Protein AF-A0A8B6H7I6-F1 (afdb_monomer_lite)

pLDDT: mean 74.15, std 18.57, range [27.02, 97.88]

Structure (mmCIF, N/CA/C/O backbone):
data_AF-A0A8B6H7I6-F1
#
_entry.id   AF-A0A8B6H7I6-F1
#
loop_
_atom_site.group_PDB
_atom_site.id
_atom_site.type_symbol
_atom_site.label_atom_id
_atom_site.label_alt_id
_atom_site.label_comp_id
_atom_site.label_asym_id
_atom_site.label_entity_id
_atom_site.label_seq_id
_atom_site.pdbx_PDB_ins_code
_atom_site.Cartn_x
_atom_site.Cartn_y
_atom_site.Cartn_z
_atom_site.occupancy
_atom_site.B_iso_or_equiv
_atom_site.auth_seq_id
_atom_site.auth_comp_id
_atom_site.auth_asym_id
_atom_site.auth_atom_id
_atom_site.pdbx_PDB_model_num
ATOM 1 N N . MET A 1 1 ? 22.154 27.166 -15.808 1.00 39.19 1 MET A N 1
ATOM 2 C CA . MET A 1 1 ? 22.508 25.930 -16.535 1.00 39.19 1 MET A CA 1
ATOM 3 C C . MET A 1 1 ? 21.854 24.772 -15.808 1.00 39.19 1 MET A C 1
ATOM 5 O O . MET A 1 1 ? 21.847 24.802 -14.585 1.00 39.19 1 MET A O 1
ATOM 9 N N . GLY A 1 2 ? 21.203 23.860 -16.531 1.00 46.28 2 GLY A N 1
ATOM 10 C CA . GLY A 1 2 ? 20.625 22.649 -15.943 1.00 46.28 2 GLY A CA 1
ATOM 11 C C . GLY A 1 2 ? 21.685 21.558 -15.855 1.00 46.28 2 GLY A C 1
ATOM 12 O O . GLY A 1 2 ? 22.552 21.491 -16.721 1.00 46.28 2 GLY A O 1
ATOM 13 N N . GLU A 1 3 ? 21.638 20.741 -14.810 1.00 43.91 3 GLU A N 1
ATOM 14 C CA . GLU A 1 3 ? 22.498 19.564 -14.699 1.00 43.91 3 GLU A CA 1
ATOM 15 C C . GLU A 1 3 ? 22.072 18.519 -15.740 1.00 43.91 3 GLU A C 1
ATOM 17 O O . GLU A 1 3 ? 20.888 18.199 -15.863 1.00 43.91 3 GLU A O 1
ATOM 22 N N . VAL A 1 4 ? 23.036 18.012 -16.513 1.00 54.50 4 VAL A N 1
ATOM 23 C CA . VAL A 1 4 ? 22.823 16.920 -17.470 1.00 54.50 4 VAL A CA 1
ATOM 24 C C . VAL A 1 4 ? 23.067 15.595 -16.740 1.00 54.50 4 VAL A C 1
ATOM 26 O O . VAL A 1 4 ? 24.100 15.460 -16.076 1.00 54.50 4 VAL A O 1
ATOM 29 N N . PRO A 1 5 ? 22.163 14.605 -16.842 1.00 55.78 5 PRO A N 1
ATOM 30 C CA . PRO A 1 5 ? 22.366 13.314 -16.201 1.00 55.78 5 PRO A CA 1
ATOM 31 C C . PRO A 1 5 ? 23.566 12.599 -16.810 1.00 55.78 5 PRO A C 1
ATOM 33 O O . PRO A 1 5 ? 23.686 12.471 -18.027 1.00 55.78 5 PRO A O 1
ATOM 36 N N . SER A 1 6 ? 24.430 12.072 -15.952 1.00 62.00 6 SER A N 1
ATOM 37 C CA . SER A 1 6 ? 25.576 11.250 -16.349 1.00 62.00 6 SER A CA 1
ATOM 38 C C . SER A 1 6 ? 25.221 9.768 -16.533 1.00 62.00 6 SER A C 1
ATOM 40 O O . SER A 1 6 ? 26.067 8.968 -16.935 1.00 62.00 6 SER A O 1
ATOM 42 N N . GLN A 1 7 ? 23.984 9.373 -16.210 1.00 63.03 7 GLN A N 1
ATOM 43 C CA . GLN A 1 7 ? 23.536 7.981 -16.212 1.00 63.03 7 GLN A CA 1
ATOM 44 C C . GLN A 1 7 ? 22.069 7.879 -16.625 1.00 63.03 7 GLN A C 1
ATOM 46 O O . GLN A 1 7 ? 21.237 8.653 -16.150 1.00 63.03 7 GLN A O 1
ATOM 51 N N . LEU A 1 8 ? 21.757 6.890 -17.468 1.00 63.75 8 LEU A N 1
ATOM 52 C CA . LEU A 1 8 ? 20.389 6.525 -17.816 1.00 63.75 8 LEU A CA 1
ATOM 53 C C . LEU A 1 8 ? 20.164 5.051 -17.477 1.00 63.75 8 LEU A C 1
ATOM 55 O O . LEU A 1 8 ? 20.884 4.168 -17.947 1.00 63.75 8 LEU A O 1
ATOM 59 N N . ILE A 1 9 ? 19.150 4.799 -16.654 1.00 68.12 9 ILE A N 1
ATOM 60 C CA . ILE A 1 9 ? 18.699 3.452 -16.317 1.00 68.12 9 ILE A CA 1
ATOM 61 C C . ILE A 1 9 ? 17.293 3.294 -16.876 1.00 68.12 9 ILE A C 1
ATOM 63 O O . ILE A 1 9 ? 16.413 4.100 -16.571 1.00 68.12 9 ILE A O 1
ATOM 67 N N . VAL A 1 10 ? 17.097 2.274 -17.707 1.00 69.19 10 VAL A N 1
ATOM 68 C CA . VAL A 1 10 ? 15.816 1.990 -18.351 1.00 69.19 10 VAL A CA 1
ATOM 69 C C . VAL A 1 10 ? 15.239 0.706 -17.779 1.00 69.19 10 VAL A C 1
ATOM 71 O O . VAL A 1 10 ? 15.895 -0.338 -17.738 1.00 69.19 10 VAL A O 1
ATOM 74 N N . PHE A 1 11 ? 13.980 0.810 -17.375 1.00 67.38 11 PHE A N 1
ATOM 75 C CA . PHE A 1 11 ? 13.165 -0.276 -16.866 1.00 67.38 11 PHE A CA 1
ATOM 76 C C . PHE A 1 11 ? 11.967 -0.446 -17.788 1.00 67.38 11 PHE A C 1
ATOM 78 O O . PHE A 1 11 ? 11.334 0.540 -18.168 1.00 67.38 11 PHE A O 1
ATOM 85 N N . LEU A 1 12 ? 11.650 -1.689 -18.141 1.00 66.06 12 LEU A N 1
ATOM 86 C CA . LEU A 1 12 ? 10.410 -1.992 -18.840 1.00 66.06 12 LEU A CA 1
ATOM 87 C C . LEU A 1 12 ? 9.399 -2.506 -17.828 1.00 66.06 12 LEU A C 1
ATOM 89 O O . LEU A 1 12 ? 9.685 -3.429 -17.074 1.00 66.06 12 LEU A O 1
ATOM 93 N N . VAL A 1 13 ? 8.214 -1.913 -17.830 1.00 62.38 13 VAL A N 1
ATOM 94 C CA . VAL A 1 13 ? 7.134 -2.245 -16.904 1.00 62.38 13 VAL A CA 1
ATOM 95 C C . VAL A 1 13 ? 5.856 -2.507 -17.691 1.00 62.38 13 VAL A C 1
ATOM 97 O O . VAL A 1 13 ? 5.615 -1.902 -18.735 1.00 62.38 13 VAL A O 1
ATOM 100 N N . SER A 1 14 ? 5.036 -3.442 -17.212 1.00 61.25 14 SER A N 1
ATOM 101 C CA . SER A 1 14 ? 3.708 -3.684 -17.788 1.00 61.25 14 SER A CA 1
ATOM 102 C C . SER A 1 14 ? 2.878 -2.414 -17.667 1.00 61.25 14 SER A C 1
ATOM 104 O O . SER A 1 14 ? 2.789 -1.881 -16.566 1.00 61.25 14 SER A O 1
ATOM 106 N N . SER A 1 15 ? 2.189 -1.994 -18.733 1.00 56.50 15 SER A N 1
ATOM 107 C CA . SER A 1 15 ? 1.270 -0.846 -18.667 1.00 56.50 15 SER A CA 1
ATOM 108 C C . SER A 1 15 ? 0.262 -1.009 -17.533 1.00 56.50 15 SER A C 1
ATOM 110 O O . SER A 1 15 ? 0.137 -0.116 -16.718 1.00 56.50 15 SER A O 1
ATOM 112 N N . ALA A 1 16 ? -0.319 -2.203 -17.376 1.00 51.72 16 ALA A N 1
ATOM 113 C CA . ALA A 1 16 ? -1.207 -2.508 -16.253 1.00 51.72 16 ALA A CA 1
ATOM 114 C C . ALA A 1 16 ? -0.553 -2.273 -14.874 1.00 51.72 16 ALA A C 1
ATOM 116 O O . ALA A 1 16 ? -1.177 -1.687 -14.005 1.00 51.72 16 ALA A O 1
ATOM 117 N N . ALA A 1 17 ? 0.712 -2.667 -14.679 1.00 55.78 17 ALA A N 1
ATOM 118 C CA . ALA A 1 17 ? 1.416 -2.463 -13.411 1.00 55.78 17 ALA A CA 1
ATOM 119 C C . ALA A 1 17 ? 1.786 -0.987 -13.177 1.00 55.78 17 ALA A C 1
ATOM 121 O O . ALA A 1 17 ? 1.729 -0.510 -12.050 1.00 55.78 17 ALA A O 1
ATOM 122 N N . TYR A 1 18 ? 2.139 -0.263 -14.246 1.00 54.19 18 TYR A N 1
ATOM 123 C CA . TYR A 1 18 ? 2.366 1.185 -14.222 1.00 54.19 18 TYR A CA 1
ATOM 124 C C . TYR A 1 18 ? 1.078 1.968 -13.930 1.00 54.19 18 TYR A C 1
ATOM 126 O O . TYR A 1 18 ? 1.099 2.954 -13.202 1.00 54.19 18 TYR A O 1
ATOM 134 N N . GLU A 1 19 ? -0.043 1.510 -14.482 1.00 51.97 19 GLU A N 1
ATOM 135 C CA . GLU A 1 19 ? -1.380 2.077 -14.297 1.00 51.97 19 GLU A CA 1
ATOM 136 C C . GLU A 1 19 ? -2.021 1.665 -12.964 1.00 51.97 19 GLU A C 1
ATOM 138 O O . GLU A 1 19 ? -3.108 2.142 -12.652 1.00 51.97 19 GLU A O 1
ATOM 143 N N . GLY A 1 20 ? -1.343 0.828 -12.169 1.00 47.72 20 GLY A N 1
ATOM 144 C CA . GLY A 1 20 ? -1.709 0.525 -10.787 1.00 47.72 20 GLY A CA 1
ATOM 145 C C . GLY A 1 20 ? -2.341 -0.842 -10.536 1.00 47.72 20 GLY A C 1
ATOM 146 O O . GLY A 1 20 ? -2.578 -1.136 -9.372 1.00 47.72 20 GLY A O 1
ATOM 147 N N . ASP A 1 21 ? -2.556 -1.689 -11.559 1.00 55.75 21 ASP A N 1
ATOM 148 C CA . ASP A 1 21 ? -3.202 -3.014 -11.442 1.00 55.75 21 ASP A CA 1
ATOM 149 C C . ASP A 1 21 ? -2.764 -3.741 -10.169 1.00 55.75 21 ASP A C 1
ATOM 151 O O . ASP A 1 21 ? -1.623 -4.187 -10.035 1.00 55.75 21 ASP A O 1
ATOM 155 N N . TYR A 1 22 ? -3.718 -3.886 -9.252 1.00 51.12 22 TYR A N 1
ATOM 156 C CA . TYR A 1 22 ? -3.508 -4.444 -7.925 1.00 51.12 22 TYR A CA 1
ATOM 157 C C . TYR A 1 22 ? -2.905 -5.859 -7.936 1.00 51.12 22 TYR A C 1
ATOM 159 O O . TYR A 1 22 ? -2.311 -6.279 -6.948 1.00 51.12 22 TYR A O 1
ATOM 167 N N . LYS A 1 23 ? -3.004 -6.614 -9.037 1.00 57.06 23 LYS A N 1
ATOM 168 C CA . LYS A 1 23 ? -2.396 -7.950 -9.164 1.00 57.06 23 LYS A CA 1
ATOM 169 C C . LYS A 1 23 ? -0.965 -7.930 -9.693 1.00 57.06 23 LYS A C 1
ATOM 171 O O . LYS A 1 23 ? -0.368 -9.000 -9.833 1.00 57.06 23 LYS A O 1
ATOM 176 N N . ARG A 1 24 ? -0.421 -6.771 -10.073 1.00 50.47 24 ARG A N 1
ATOM 177 C CA . ARG A 1 24 ? 0.852 -6.675 -10.797 1.00 50.47 24 ARG A CA 1
ATOM 178 C C . ARG A 1 24 ? 1.803 -5.674 -10.162 1.00 50.47 24 ARG A C 1
ATOM 180 O O . ARG A 1 24 ? 1.414 -4.602 -9.723 1.00 50.47 24 ARG A O 1
ATOM 187 N N . SER A 1 25 ? 3.089 -6.018 -10.192 1.00 55.94 25 SER A N 1
ATOM 188 C CA . SER A 1 25 ? 4.149 -5.176 -9.645 1.00 55.94 25 SER A CA 1
ATOM 189 C C . SER A 1 25 ? 4.778 -4.241 -10.667 1.00 55.94 25 SER A C 1
ATOM 191 O O . SER A 1 25 ? 5.266 -4.746 -11.680 1.00 55.94 25 SER A O 1
ATOM 193 N N . PRO A 1 26 ? 4.838 -2.908 -10.431 1.00 52.62 26 PRO A N 1
ATOM 194 C CA . PRO A 1 26 ? 5.604 -2.005 -11.281 1.00 52.62 26 PRO A CA 1
ATOM 195 C C . PRO A 1 26 ? 7.117 -2.139 -11.082 1.00 52.62 26 PRO A C 1
ATOM 197 O O . PRO A 1 26 ? 7.879 -1.568 -11.856 1.00 52.62 26 PRO A O 1
ATOM 200 N N . TYR A 1 27 ? 7.551 -2.924 -10.091 1.00 55.12 27 TYR A N 1
ATOM 201 C CA . TYR A 1 27 ? 8.948 -3.297 -9.859 1.00 55.12 27 TYR A CA 1
ATOM 202 C C . TYR A 1 27 ? 9.263 -4.719 -10.338 1.00 55.12 27 TYR A C 1
ATOM 204 O O . TYR A 1 27 ? 10.368 -5.231 -10.149 1.00 55.12 27 TYR A O 1
ATOM 212 N N . HIS A 1 28 ? 8.289 -5.372 -10.974 1.00 62.22 28 HIS A N 1
ATOM 213 C CA . HIS A 1 28 ? 8.553 -6.507 -11.833 1.00 62.22 28 HIS A CA 1
ATOM 214 C C . HIS A 1 28 ? 8.896 -5.964 -13.220 1.00 62.22 28 HIS A C 1
ATOM 216 O O . HIS A 1 28 ? 8.056 -5.337 -13.870 1.00 62.22 28 HIS A O 1
ATOM 222 N N . PHE A 1 29 ? 10.132 -6.203 -13.660 1.00 69.44 29 PHE A N 1
ATOM 223 C CA . PHE A 1 29 ? 10.683 -5.649 -14.896 1.00 69.44 29 PHE A CA 1
ATOM 224 C C . PHE A 1 29 ? 10.885 -6.750 -15.940 1.00 69.44 29 PHE A C 1
ATOM 226 O O . PHE A 1 29 ? 12.021 -7.173 -16.199 1.00 69.44 29 PHE A O 1
ATOM 233 N N . PRO A 1 30 ? 9.795 -7.286 -16.517 1.00 64.44 30 PRO A N 1
ATOM 234 C CA . PRO A 1 30 ? 9.913 -8.340 -17.501 1.00 64.44 30 PRO A CA 1
ATOM 235 C C . PRO A 1 30 ? 10.609 -7.798 -18.751 1.00 64.44 30 PRO A C 1
ATOM 237 O O . PRO A 1 30 ? 10.440 -6.649 -19.154 1.00 64.44 30 PRO A O 1
ATOM 240 N N . ALA A 1 31 ? 11.368 -8.667 -19.408 1.00 67.56 31 ALA A N 1
ATOM 241 C CA . ALA A 1 31 ? 12.113 -8.306 -20.606 1.00 67.56 31 ALA A CA 1
ATOM 242 C C . ALA A 1 31 ? 11.228 -7.878 -21.790 1.00 67.56 31 ALA A C 1
ATOM 244 O O . ALA A 1 31 ? 11.727 -7.229 -22.703 1.00 67.56 31 ALA A O 1
ATOM 245 N N . PHE A 1 32 ? 9.955 -8.301 -21.815 1.00 70.56 32 PHE A N 1
ATOM 246 C CA . PHE A 1 32 ? 9.025 -8.173 -22.951 1.00 70.56 32 PHE A CA 1
ATOM 247 C C . PHE A 1 32 ? 9.599 -8.632 -24.299 1.00 70.56 32 PHE A C 1
ATOM 249 O O . PHE A 1 32 ? 9.248 -8.086 -25.340 1.00 70.56 32 PHE A O 1
ATOM 256 N N . ASP A 1 33 ? 10.497 -9.621 -24.268 1.00 67.38 33 ASP A N 1
ATOM 257 C CA . ASP A 1 33 ? 11.256 -10.070 -25.442 1.00 67.38 33 ASP A CA 1
ATOM 258 C C . ASP A 1 33 ? 11.958 -8.913 -26.182 1.00 67.38 33 ASP A C 1
ATOM 260 O O . ASP A 1 33 ? 12.127 -8.917 -27.401 1.00 67.38 33 ASP A O 1
ATOM 264 N N . CYS A 1 34 ? 12.359 -7.882 -25.429 1.00 68.31 34 CYS A N 1
ATOM 265 C CA . CYS A 1 34 ? 13.176 -6.804 -25.949 1.00 68.31 34 CYS A CA 1
ATOM 266 C C . CYS A 1 34 ? 14.446 -7.413 -26.540 1.00 68.31 34 CYS A C 1
ATOM 268 O O . CYS A 1 34 ? 15.165 -8.143 -25.861 1.00 68.31 34 CYS A O 1
ATOM 270 N N . ASN A 1 35 ? 14.696 -7.118 -27.812 1.00 73.81 35 ASN A N 1
ATOM 271 C CA . ASN A 1 35 ? 15.802 -7.679 -28.582 1.00 73.81 35 ASN A CA 1
ATOM 272 C C . ASN A 1 35 ? 16.731 -6.608 -29.166 1.00 73.81 35 ASN A C 1
ATOM 274 O O . ASN A 1 35 ? 17.661 -6.920 -29.911 1.00 73.81 35 ASN A O 1
ATOM 278 N N . PHE A 1 36 ? 16.480 -5.343 -28.823 1.00 74.31 36 PHE A N 1
ATOM 279 C CA . PHE A 1 36 ? 17.225 -4.196 -29.310 1.00 74.31 36 PHE A CA 1
ATOM 280 C C . PHE A 1 36 ? 17.101 -3.014 -28.348 1.00 74.31 36 PHE A C 1
ATOM 282 O O . PHE A 1 36 ? 15.989 -2.578 -28.045 1.00 74.31 36 PHE A O 1
ATOM 289 N N . ILE A 1 37 ? 18.237 -2.464 -27.916 1.00 74.19 37 ILE A N 1
ATOM 290 C CA . ILE A 1 37 ? 18.315 -1.250 -27.100 1.00 74.19 37 ILE A CA 1
ATOM 291 C C . ILE A 1 37 ? 19.468 -0.383 -27.578 1.00 74.19 37 ILE A C 1
ATOM 293 O O . ILE A 1 37 ? 20.619 -0.818 -27.640 1.00 74.19 37 ILE A O 1
ATOM 297 N N . ALA A 1 38 ? 19.134 0.864 -27.883 1.00 71.75 38 ALA A N 1
ATOM 298 C CA . ALA A 1 38 ? 20.075 1.930 -28.155 1.00 71.75 38 ALA A CA 1
ATOM 299 C C . ALA A 1 38 ? 19.468 3.256 -27.704 1.00 71.75 38 ALA A C 1
ATOM 301 O O . ALA A 1 38 ? 18.307 3.549 -28.000 1.00 71.75 38 ALA A O 1
ATOM 302 N N . LEU A 1 39 ? 20.268 4.069 -27.029 1.00 71.31 39 LEU A N 1
ATOM 303 C CA . LEU A 1 39 ? 20.024 5.495 -26.920 1.00 71.31 39 LEU A CA 1
ATOM 304 C C . LEU A 1 39 ? 20.496 6.158 -28.217 1.00 71.31 39 LEU A C 1
ATOM 306 O O . LEU A 1 39 ? 21.508 5.762 -28.790 1.00 71.31 39 LEU A O 1
ATOM 310 N N . TYR A 1 40 ? 19.775 7.171 -28.681 1.00 65.62 40 TYR A N 1
ATOM 311 C CA . TYR A 1 40 ? 20.227 8.015 -29.781 1.00 65.62 40 TYR A CA 1
ATOM 312 C C . TYR A 1 40 ? 20.351 9.446 -29.284 1.00 65.62 40 TYR A C 1
ATOM 314 O O . TYR A 1 40 ? 19.387 10.007 -28.768 1.00 65.62 40 TYR A O 1
ATOM 322 N N . VAL A 1 41 ? 21.532 10.032 -29.452 1.00 64.00 41 VAL A N 1
ATOM 323 C CA . VAL A 1 41 ? 21.816 11.431 -29.112 1.00 64.00 41 VAL A CA 1
ATOM 324 C C . VAL A 1 41 ? 22.369 12.070 -30.382 1.00 64.00 41 VAL A C 1
ATOM 326 O O . VAL A 1 41 ? 23.324 11.559 -30.965 1.00 64.00 41 VAL A O 1
ATOM 329 N N . ASP A 1 42 ? 21.688 13.100 -30.885 1.00 74.12 42 ASP A N 1
ATOM 330 C CA . ASP A 1 42 ? 22.004 13.776 -32.155 1.00 74.12 42 ASP A CA 1
ATOM 331 C C . ASP A 1 42 ? 22.196 12.822 -33.351 1.00 74.12 42 ASP A C 1
ATOM 333 O O . ASP A 1 42 ? 23.043 13.011 -34.224 1.00 74.12 42 ASP A O 1
ATOM 337 N N . GLY A 1 43 ? 21.394 11.751 -33.387 1.00 64.75 43 GLY A N 1
ATOM 338 C CA . GLY A 1 43 ? 21.424 10.737 -34.444 1.00 64.75 43 GLY A CA 1
ATOM 339 C C . GLY A 1 43 ? 22.543 9.696 -34.315 1.00 64.75 43 GLY A C 1
ATOM 340 O O . GLY A 1 43 ? 22.614 8.790 -35.145 1.00 64.75 43 GLY A O 1
ATOM 341 N N . GLN A 1 44 ? 23.385 9.769 -33.282 1.00 65.00 44 GLN A N 1
ATOM 342 C CA . GLN A 1 44 ? 24.393 8.750 -32.985 1.00 65.00 44 GLN A CA 1
ATOM 343 C C . GLN A 1 44 ? 23.864 7.733 -31.973 1.00 65.00 44 GLN A C 1
ATOM 345 O O . GLN A 1 44 ? 23.288 8.108 -30.956 1.00 65.00 44 GLN A O 1
ATOM 350 N N . SER A 1 45 ? 24.053 6.443 -32.277 1.00 60.41 45 SER A N 1
ATOM 351 C CA . SER A 1 45 ? 23.669 5.334 -31.397 1.00 60.41 45 SER A CA 1
ATOM 352 C C . SER A 1 45 ? 24.662 5.161 -30.265 1.00 60.41 45 SER A C 1
ATOM 354 O O . SER A 1 45 ? 25.880 5.229 -30.447 1.00 60.41 45 SER A O 1
ATOM 356 N N . TYR A 1 46 ? 24.105 4.828 -29.118 1.00 63.28 46 TYR A N 1
ATOM 357 C CA . TYR A 1 46 ? 24.750 4.903 -27.838 1.00 63.28 46 TYR A CA 1
ATOM 358 C C . TYR A 1 46 ? 24.164 3.792 -26.952 1.00 63.28 46 TYR A C 1
ATOM 360 O O . TYR A 1 46 ? 23.017 3.899 -26.533 1.00 63.28 46 TYR A O 1
ATOM 368 N N . PRO A 1 47 ? 24.893 2.683 -26.719 1.00 58.72 47 PRO A N 1
ATOM 369 C CA . PRO A 1 47 ? 26.269 2.390 -27.130 1.00 58.72 47 PRO A CA 1
ATOM 370 C C . PRO A 1 47 ? 26.449 2.346 -28.656 1.00 58.72 47 PRO A C 1
ATOM 372 O O . PRO A 1 47 ? 25.498 2.133 -29.411 1.00 58.72 47 PRO A O 1
ATOM 375 N N . ALA A 1 48 ? 27.696 2.533 -29.115 1.00 66.38 48 ALA A N 1
ATOM 376 C CA . ALA A 1 48 ? 28.038 2.572 -30.546 1.00 66.38 48 ALA A CA 1
ATOM 377 C C . ALA A 1 48 ? 27.536 1.335 -31.310 1.00 66.38 48 ALA A C 1
ATOM 379 O O . ALA A 1 48 ? 27.161 1.420 -32.479 1.00 66.38 48 ALA A O 1
ATOM 380 N N . LYS A 1 49 ? 27.502 0.190 -30.624 1.00 72.62 49 LYS A N 1
ATOM 381 C CA . LYS A 1 49 ? 26.766 -0.994 -31.046 1.00 72.62 49 LYS A CA 1
ATOM 382 C C . LYS A 1 49 ? 25.581 -1.182 -30.091 1.00 72.62 49 LYS A C 1
ATOM 384 O O . LYS A 1 49 ? 25.845 -1.415 -28.914 1.00 72.62 49 LYS A O 1
ATOM 389 N N . PRO A 1 50 ? 24.330 -1.128 -30.576 1.00 73.00 50 PRO A N 1
ATOM 390 C CA . PRO A 1 50 ? 23.141 -1.411 -29.776 1.00 73.00 50 PRO A CA 1
ATOM 391 C C . PRO A 1 50 ? 23.235 -2.744 -29.031 1.00 73.00 50 PRO A C 1
ATOM 393 O O . PRO A 1 50 ? 23.745 -3.729 -29.577 1.00 73.00 50 PRO A O 1
ATOM 396 N N . LEU A 1 51 ? 22.686 -2.794 -27.819 1.00 76.81 51 LEU A N 1
ATOM 397 C CA . LEU A 1 51 ? 22.505 -4.049 -27.097 1.00 76.81 51 LEU A CA 1
ATOM 398 C C . LEU A 1 51 ? 21.407 -4.862 -27.790 1.00 76.81 51 LEU A C 1
ATOM 400 O O . LEU A 1 51 ? 20.342 -4.336 -28.105 1.00 76.81 51 LEU A O 1
ATOM 404 N N . GLN A 1 52 ? 21.663 -6.148 -28.021 1.00 76.62 52 GLN A N 1
ATOM 405 C CA . GLN A 1 52 ? 20.707 -7.072 -28.641 1.00 76.62 52 GLN A CA 1
ATOM 406 C C . GLN A 1 52 ? 20.525 -8.315 -27.764 1.00 76.62 52 GLN A C 1
ATOM 408 O O . GLN A 1 52 ? 21.044 -9.386 -28.094 1.00 76.62 52 GLN A O 1
ATOM 413 N N . PRO A 1 53 ? 19.876 -8.181 -26.595 1.00 78.50 53 PRO A N 1
ATOM 414 C CA . PRO A 1 53 ? 19.621 -9.327 -25.736 1.00 78.50 53 PRO A CA 1
ATOM 415 C C . PRO A 1 53 ? 18.659 -10.307 -26.422 1.00 78.50 53 PRO A C 1
ATOM 417 O O . PRO A 1 53 ? 17.744 -9.914 -27.132 1.00 78.50 53 PRO A O 1
ATOM 420 N N . ASN A 1 54 ? 18.853 -11.603 -26.210 1.00 79.06 54 ASN A N 1
ATOM 421 C CA . ASN A 1 54 ? 17.914 -12.633 -26.642 1.00 79.06 54 ASN A CA 1
ATOM 422 C C . ASN A 1 54 ? 17.521 -13.469 -25.426 1.00 79.06 54 ASN A C 1
ATOM 424 O O . ASN A 1 54 ? 18.244 -14.385 -25.027 1.00 79.06 54 ASN A O 1
ATOM 428 N N . PHE A 1 55 ? 16.379 -13.128 -24.835 1.00 75.00 55 PHE A N 1
ATOM 429 C CA . PHE A 1 55 ? 15.879 -13.765 -23.619 1.00 75.00 55 PHE A CA 1
ATOM 430 C C . PHE A 1 55 ? 15.385 -15.190 -23.876 1.00 75.00 55 PHE A C 1
ATOM 432 O O . PHE A 1 55 ? 15.684 -16.079 -23.082 1.00 75.00 55 PHE A O 1
ATOM 439 N N . LEU A 1 56 ? 14.726 -15.435 -25.015 1.00 74.38 56 LEU A N 1
ATOM 440 C CA . LEU A 1 56 ? 14.263 -16.769 -25.418 1.00 74.38 56 LEU A CA 1
ATOM 441 C C . LEU A 1 56 ? 15.423 -17.738 -25.691 1.00 74.38 56 LEU A C 1
ATOM 443 O O . LEU A 1 56 ? 15.346 -18.920 -25.375 1.00 74.38 56 LEU A O 1
ATOM 447 N N . GLY A 1 57 ? 16.509 -17.234 -26.276 1.00 78.06 57 GLY A N 1
ATOM 448 C CA . GLY A 1 57 ? 17.729 -17.987 -26.566 1.00 78.06 57 GLY A CA 1
ATOM 449 C C . GLY A 1 57 ? 18.781 -17.935 -25.457 1.00 78.06 57 GLY A C 1
ATOM 450 O O . GLY A 1 57 ? 19.899 -18.394 -25.682 1.00 78.06 57 GLY A O 1
ATOM 451 N N . HIS A 1 58 ? 18.461 -17.349 -24.297 1.00 75.19 58 HIS A N 1
ATOM 452 C CA . HIS A 1 58 ? 19.364 -17.157 -23.153 1.00 75.19 58 HIS A CA 1
ATOM 453 C C . HIS A 1 58 ? 20.687 -16.420 -23.462 1.00 75.19 58 HIS A C 1
ATOM 455 O O . HIS A 1 58 ? 21.656 -16.516 -22.707 1.00 75.19 58 HIS A O 1
ATOM 461 N N . ASN A 1 59 ? 20.743 -15.638 -24.542 1.00 81.81 59 ASN A N 1
ATOM 462 C CA . ASN A 1 59 ? 21.906 -14.829 -24.898 1.00 81.81 59 ASN A CA 1
ATOM 463 C C . ASN A 1 59 ? 21.722 -13.387 -24.402 1.00 81.81 59 ASN A C 1
ATOM 465 O O . ASN A 1 59 ? 21.349 -12.492 -25.155 1.00 81.81 59 ASN A O 1
ATOM 469 N N . VAL A 1 60 ? 21.952 -13.180 -23.103 1.00 82.25 60 VAL A N 1
ATOM 470 C CA . VAL A 1 60 ? 21.730 -11.890 -22.414 1.00 82.25 60 VAL A CA 1
ATOM 471 C C . VAL A 1 60 ? 22.975 -11.361 -21.691 1.00 82.25 60 VAL A C 1
ATOM 473 O O . VAL A 1 60 ? 22.923 -10.349 -21.000 1.00 82.25 60 VAL A O 1
ATOM 476 N N . VAL A 1 61 ? 24.114 -12.044 -21.841 1.00 83.62 61 VAL A N 1
ATOM 477 C CA . VAL A 1 61 ? 25.345 -11.778 -21.076 1.00 83.62 61 VAL A CA 1
ATOM 478 C C . VAL A 1 61 ? 25.897 -10.376 -21.338 1.00 83.62 61 VAL A C 1
ATOM 480 O O . VAL A 1 61 ? 26.368 -9.726 -20.410 1.00 83.62 61 VAL A O 1
ATOM 483 N N . GLU A 1 62 ? 25.850 -9.897 -22.583 1.00 81.69 62 GLU A N 1
ATOM 484 C CA . GLU A 1 62 ? 26.342 -8.558 -22.942 1.00 81.69 62 GLU A CA 1
ATOM 485 C C . GLU A 1 62 ? 25.506 -7.453 -22.271 1.00 81.69 62 GLU A C 1
ATOM 487 O O . GLU A 1 62 ? 26.073 -6.526 -21.696 1.00 81.69 62 GLU A O 1
ATOM 492 N N . ALA A 1 63 ? 24.178 -7.612 -22.241 1.00 77.00 63 ALA A N 1
ATOM 493 C CA . ALA A 1 63 ? 23.259 -6.685 -21.576 1.00 77.00 63 ALA A CA 1
ATOM 494 C C . ALA A 1 63 ? 23.334 -6.760 -20.035 1.00 77.00 63 ALA A C 1
ATOM 496 O O . ALA A 1 63 ? 23.240 -5.748 -19.349 1.00 77.00 63 ALA A O 1
ATOM 497 N N . HIS A 1 64 ? 23.576 -7.944 -19.462 1.00 80.25 64 HIS A N 1
ATOM 498 C CA . HIS A 1 64 ? 23.814 -8.093 -18.018 1.00 80.25 64 HIS A CA 1
ATOM 499 C C . HIS A 1 64 ? 25.162 -7.494 -17.577 1.00 80.25 64 HIS A C 1
ATOM 501 O O . HIS A 1 64 ? 25.285 -6.911 -16.497 1.00 80.25 64 HIS A O 1
ATOM 507 N N . ARG A 1 65 ? 26.194 -7.595 -18.422 1.00 79.38 65 ARG A N 1
ATOM 508 C CA . ARG A 1 65 ? 27.499 -6.974 -18.157 1.00 79.38 65 ARG A CA 1
ATOM 509 C C . ARG A 1 65 ? 27.443 -5.455 -18.203 1.00 79.38 65 ARG A C 1
ATOM 511 O O . ARG A 1 65 ? 28.123 -4.836 -17.388 1.00 79.38 65 ARG A O 1
ATOM 518 N N . SER A 1 66 ? 26.665 -4.854 -19.108 1.00 74.12 66 SER A N 1
ATOM 519 C CA . SER A 1 66 ? 26.507 -3.394 -19.108 1.00 74.12 66 SER A CA 1
ATOM 520 C C . SER A 1 66 ? 25.900 -2.913 -17.785 1.00 74.12 66 SER A C 1
ATOM 522 O O . SER A 1 66 ? 26.447 -1.990 -17.193 1.00 74.12 66 SER A O 1
ATOM 524 N N . LEU A 1 67 ? 24.896 -3.625 -17.250 1.00 69.69 67 LEU A N 1
ATOM 525 C CA . LEU A 1 67 ? 24.309 -3.395 -15.918 1.00 69.69 67 LEU A CA 1
ATOM 526 C C . LEU A 1 67 ? 25.339 -3.414 -14.776 1.00 69.69 67 LEU A C 1
ATOM 528 O O . LEU A 1 67 ? 25.484 -2.459 -14.010 1.00 69.69 67 LEU A O 1
ATOM 532 N N . THR A 1 68 ? 26.057 -4.526 -14.652 1.00 67.06 68 THR A N 1
ATOM 533 C CA . THR A 1 68 ? 26.931 -4.799 -13.497 1.00 67.06 68 THR A CA 1
ATOM 534 C C . THR A 1 68 ? 28.265 -4.051 -13.544 1.00 67.06 68 THR A C 1
ATOM 536 O O . THR A 1 68 ? 28.875 -3.806 -12.504 1.00 67.06 68 THR A O 1
ATOM 539 N N . ALA A 1 69 ? 28.723 -3.632 -14.728 1.00 66.88 69 ALA A N 1
ATOM 540 C CA . ALA A 1 69 ? 29.949 -2.846 -14.873 1.00 66.88 69 ALA A CA 1
ATOM 541 C C . ALA A 1 69 ? 29.840 -1.440 -14.252 1.00 66.88 69 ALA A C 1
ATOM 543 O O . ALA A 1 69 ? 30.858 -0.846 -13.894 1.00 66.88 69 ALA A O 1
ATOM 544 N N . ILE A 1 70 ? 28.619 -0.913 -14.127 1.00 59.12 70 ILE A N 1
ATOM 545 C CA . ILE A 1 70 ? 28.352 0.476 -13.736 1.00 59.12 70 ILE A CA 1
ATOM 546 C C . ILE A 1 70 ? 28.045 0.598 -12.237 1.00 59.12 70 ILE A C 1
ATOM 548 O O . ILE A 1 70 ? 28.451 1.569 -11.596 1.00 59.12 70 ILE A O 1
ATOM 552 N N . ARG A 1 71 ? 27.363 -0.395 -11.660 1.00 58.34 71 ARG A N 1
ATOM 553 C CA . ARG A 1 71 ? 26.951 -0.414 -10.253 1.00 58.34 71 ARG A CA 1
ATOM 554 C C . ARG A 1 71 ? 27.479 -1.673 -9.574 1.00 58.34 71 ARG A C 1
ATOM 556 O O . ARG A 1 71 ? 26.867 -2.731 -9.647 1.00 58.34 71 ARG A O 1
ATOM 563 N N . LYS A 1 72 ? 28.613 -1.557 -8.874 1.00 56.91 72 LYS A N 1
ATOM 564 C CA . LYS A 1 72 ? 29.158 -2.660 -8.051 1.00 56.91 72 LYS A CA 1
ATOM 565 C C . LYS A 1 72 ? 28.253 -3.035 -6.871 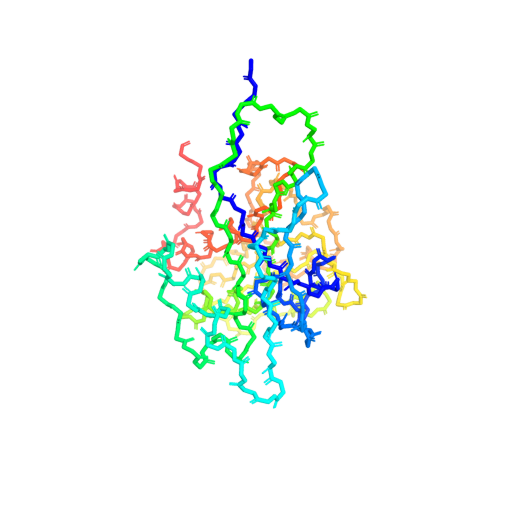1.00 56.91 72 LYS A C 1
ATOM 567 O O . LYS A 1 72 ? 28.464 -4.065 -6.248 1.00 56.91 72 LYS A O 1
ATOM 572 N N . ASP A 1 73 ? 27.302 -2.167 -6.552 1.00 54.19 73 ASP A N 1
ATOM 573 C CA . ASP A 1 73 ? 26.278 -2.309 -5.523 1.00 54.19 73 ASP A CA 1
ATOM 574 C C . ASP A 1 73 ? 24.959 -2.900 -6.056 1.00 54.19 73 ASP A C 1
ATOM 576 O O . ASP A 1 73 ? 24.063 -3.187 -5.269 1.00 54.19 73 ASP A O 1
ATOM 580 N N . VAL A 1 74 ? 24.831 -3.104 -7.373 1.00 58.44 74 VAL A N 1
ATOM 581 C CA . VAL A 1 74 ? 23.713 -3.849 -7.966 1.00 58.44 74 VAL A CA 1
ATOM 582 C C . VAL A 1 74 ? 24.091 -5.332 -8.010 1.00 58.44 74 VAL A C 1
ATOM 584 O O . VAL A 1 74 ? 24.785 -5.790 -8.917 1.00 58.44 74 VAL A O 1
ATOM 587 N N . ASP A 1 75 ? 23.637 -6.079 -7.003 1.00 62.75 75 ASP A N 1
ATOM 588 C CA . ASP A 1 75 ? 23.829 -7.530 -6.886 1.00 62.75 75 ASP A CA 1
ATOM 589 C C . ASP A 1 75 ? 22.684 -8.283 -7.579 1.00 62.75 75 ASP A C 1
ATOM 591 O O . ASP A 1 75 ? 21.712 -8.712 -6.959 1.00 62.75 75 ASP A O 1
ATOM 595 N N . ILE A 1 76 ? 22.753 -8.367 -8.910 1.00 67.12 76 ILE A N 1
ATOM 596 C CA . ILE A 1 76 ? 21.781 -9.109 -9.721 1.00 67.12 76 ILE A CA 1
ATOM 597 C C . ILE A 1 76 ? 22.513 -10.221 -10.453 1.00 67.12 76 ILE A C 1
ATOM 599 O O . ILE A 1 76 ? 23.365 -9.968 -11.310 1.00 67.12 76 ILE A O 1
ATOM 603 N N . SER A 1 77 ? 22.150 -11.465 -10.150 1.00 76.81 77 SER A N 1
ATOM 604 C CA . SER A 1 77 ? 22.697 -12.631 -10.836 1.00 76.81 77 SER A CA 1
ATOM 605 C C . SER A 1 77 ? 22.217 -12.709 -12.293 1.00 76.81 77 SER A C 1
ATOM 607 O O . SER A 1 77 ? 21.164 -12.189 -12.660 1.00 76.81 77 SER A O 1
ATOM 609 N N . LEU A 1 78 ? 22.956 -13.413 -13.153 1.00 76.44 78 LEU A N 1
ATOM 610 C CA . LEU A 1 78 ? 22.517 -13.674 -14.532 1.00 76.44 78 LEU A CA 1
ATOM 611 C C . LEU A 1 78 ? 21.177 -14.445 -14.577 1.00 76.44 78 LEU A C 1
ATOM 613 O O . LEU A 1 78 ? 20.362 -14.240 -15.479 1.00 76.44 78 LEU A O 1
ATOM 617 N N . SER A 1 79 ? 20.925 -15.310 -13.589 1.00 76.00 79 SER A N 1
ATOM 618 C CA . SER A 1 79 ? 19.646 -16.012 -13.411 1.00 76.00 79 SER A CA 1
ATOM 619 C C . SER A 1 79 ? 18.502 -15.067 -13.041 1.00 76.00 79 SER A C 1
ATOM 621 O O . SER A 1 79 ? 17.416 -15.169 -13.599 1.00 76.00 79 SER A O 1
ATOM 623 N N . ASP A 1 80 ? 18.746 -14.105 -12.155 1.00 71.00 80 ASP A N 1
ATOM 624 C CA . ASP A 1 80 ? 17.761 -13.077 -11.809 1.00 71.00 80 ASP A CA 1
ATOM 625 C C . ASP A 1 80 ? 17.444 -12.179 -13.008 1.00 71.00 80 ASP A C 1
ATOM 627 O O . ASP A 1 80 ? 16.282 -11.886 -13.293 1.00 71.00 80 ASP A O 1
ATOM 631 N N . TYR A 1 81 ? 18.483 -11.804 -13.755 1.00 73.12 81 TYR A N 1
ATOM 632 C CA . TYR A 1 81 ? 18.363 -11.001 -14.965 1.00 73.12 81 TYR A CA 1
ATOM 633 C C . TYR A 1 81 ? 17.515 -11.693 -16.037 1.00 73.12 81 TYR A C 1
ATOM 635 O O . TYR A 1 81 ? 16.715 -11.048 -16.702 1.00 73.12 81 TYR A O 1
ATOM 643 N N . THR A 1 82 ? 17.653 -13.011 -16.199 1.00 70.56 82 THR A N 1
ATOM 644 C CA . THR A 1 82 ? 16.838 -13.797 -17.144 1.00 70.56 82 THR A CA 1
ATOM 645 C C . THR A 1 82 ? 15.413 -14.053 -16.647 1.00 70.56 82 THR A C 1
ATOM 647 O O . THR A 1 82 ? 14.513 -14.222 -17.466 1.00 70.56 82 THR A O 1
ATOM 650 N N . GLY A 1 83 ? 15.184 -14.038 -15.332 1.00 64.25 83 GLY A N 1
ATOM 651 C CA . GLY A 1 83 ? 13.889 -14.293 -14.692 1.00 64.25 83 GLY A CA 1
ATOM 652 C C . GLY A 1 83 ? 12.922 -13.103 -14.622 1.00 64.25 83 GLY A C 1
ATOM 653 O O . GLY A 1 83 ? 11.940 -13.178 -13.887 1.00 64.25 83 GLY A O 1
ATOM 654 N N . GLY A 1 84 ? 13.175 -12.004 -15.343 1.00 54.72 84 GLY A N 1
ATOM 655 C CA . GLY A 1 84 ? 12.305 -10.816 -15.326 1.00 54.72 84 GLY A CA 1
ATOM 656 C C . GLY A 1 84 ? 12.676 -9.766 -14.275 1.00 54.72 84 GLY A C 1
ATOM 657 O O . GLY A 1 84 ? 11.845 -8.939 -13.905 1.00 54.72 84 GLY A O 1
ATOM 658 N N . LYS A 1 85 ? 13.927 -9.782 -13.802 1.00 55.66 85 LYS A N 1
ATOM 659 C CA . LYS A 1 85 ? 14.569 -8.635 -13.151 1.00 55.66 85 LYS A CA 1
ATOM 660 C C . LYS A 1 85 ? 15.510 -7.968 -14.166 1.00 55.66 85 LYS A C 1
ATOM 662 O O . LYS A 1 85 ? 16.724 -7.936 -13.973 1.00 55.66 85 LYS A O 1
ATOM 667 N N . CYS A 1 86 ? 14.981 -7.554 -15.322 1.00 53.25 86 CYS A N 1
ATOM 668 C CA . CYS A 1 86 ? 15.788 -6.953 -16.384 1.00 53.25 86 CYS A CA 1
ATOM 669 C C . CYS A 1 86 ? 15.963 -5.456 -16.143 1.00 53.25 86 CYS A C 1
ATOM 671 O O . CYS A 1 86 ? 14.992 -4.706 -16.095 1.00 53.25 86 CYS A O 1
ATOM 673 N N . TYR A 1 87 ? 17.217 -5.027 -16.061 1.00 55.56 87 TYR A N 1
ATOM 674 C CA . TYR A 1 87 ? 17.598 -3.623 -15.951 1.00 55.56 87 TYR A CA 1
ATOM 675 C C . TYR A 1 87 ? 18.553 -3.319 -17.097 1.00 55.56 87 TYR A C 1
ATOM 677 O O . TYR A 1 87 ? 19.463 -4.103 -17.376 1.00 55.56 87 TYR A O 1
ATOM 685 N N . TYR A 1 88 ? 18.386 -2.180 -17.748 1.00 47.97 88 TYR A N 1
ATOM 686 C CA . TYR A 1 88 ? 19.362 -1.704 -18.718 1.00 47.97 88 TYR A CA 1
ATOM 687 C C . TYR A 1 88 ? 20.033 -0.470 -18.137 1.00 47.97 88 TYR A C 1
ATOM 689 O O . TYR A 1 88 ? 19.351 0.489 -17.784 1.00 47.97 88 TYR A O 1
ATOM 697 N N . THR A 1 89 ? 21.359 -0.487 -18.010 1.00 35.75 89 THR A N 1
ATOM 698 C CA . THR A 1 89 ? 22.123 0.727 -17.701 1.00 35.75 89 THR A CA 1
ATOM 699 C C . THR A 1 89 ? 22.998 1.079 -18.884 1.00 35.75 89 THR A C 1
ATOM 701 O O . THR A 1 89 ? 23.784 0.243 -19.333 1.00 35.75 89 THR A O 1
ATOM 704 N N . ASP A 1 90 ? 22.922 2.335 -19.307 1.00 35.62 90 ASP A N 1
ATOM 705 C CA . ASP A 1 90 ? 23.937 2.963 -20.141 1.00 35.62 90 ASP A CA 1
ATOM 706 C C . ASP A 1 90 ? 24.536 4.155 -19.385 1.00 35.62 90 ASP A C 1
ATOM 708 O O . ASP A 1 90 ? 23.821 5.010 -18.852 1.00 35.62 90 ASP A O 1
ATOM 712 N N . VAL A 1 91 ? 25.868 4.217 -19.323 1.00 31.86 91 VAL A N 1
ATOM 713 C CA . VAL A 1 91 ? 26.593 5.398 -18.830 1.00 31.86 91 VAL A CA 1
ATOM 714 C C . VAL A 1 91 ? 27.037 6.236 -20.016 1.00 31.86 91 VAL A C 1
ATOM 716 O O . VAL A 1 91 ? 27.740 5.740 -20.897 1.00 31.86 91 VAL A O 1
ATOM 719 N N . TRP A 1 92 ? 26.705 7.529 -19.967 1.00 41.50 92 TRP A N 1
ATOM 720 C CA . TRP A 1 92 ? 27.224 8.548 -20.874 1.00 41.50 92 TRP A CA 1
ATOM 721 C C . TRP A 1 92 ? 28.074 9.582 -20.140 1.00 41.50 92 TRP A C 1
ATOM 723 O O . TRP A 1 92 ? 27.698 10.110 -19.097 1.00 41.50 92 TRP A O 1
ATOM 733 N N . LYS A 1 93 ? 29.191 9.959 -20.771 1.00 27.02 93 LYS A N 1
ATOM 734 C CA . LYS A 1 93 ? 29.739 11.318 -20.694 1.00 27.02 93 LYS A CA 1
ATOM 735 C C . LYS A 1 93 ? 29.156 12.089 -21.883 1.00 27.02 93 LYS A C 1
ATOM 737 O O . LYS A 1 93 ? 29.690 11.978 -22.981 1.00 27.02 93 LYS A O 1
ATOM 742 N N . VAL A 1 94 ? 28.064 12.827 -21.683 1.00 33.12 94 VAL A N 1
ATOM 743 C CA . VAL A 1 94 ? 27.577 13.804 -22.674 1.00 33.12 94 VAL A CA 1
ATOM 744 C C . VAL A 1 94 ? 28.176 15.163 -22.318 1.00 33.12 94 VAL A C 1
ATOM 746 O O . VAL A 1 94 ? 28.058 15.610 -21.178 1.00 33.12 94 VAL A O 1
ATOM 749 N N . SER A 1 95 ? 28.884 15.786 -23.259 1.00 32.69 95 SER A N 1
ATOM 750 C CA . SER A 1 95 ? 29.419 17.141 -23.108 1.00 32.69 95 SER A CA 1
ATOM 751 C C . SER A 1 95 ? 28.320 18.193 -23.275 1.00 32.69 95 SER A C 1
ATOM 753 O O . SER A 1 95 ? 27.569 18.131 -24.239 1.00 32.69 95 SER A O 1
ATOM 755 N N . GLU A 1 96 ? 28.295 19.123 -22.320 1.00 33.09 96 GLU A N 1
ATOM 756 C CA . GLU A 1 96 ? 27.706 20.475 -22.179 1.00 33.09 96 GLU A CA 1
ATOM 757 C C . GLU A 1 96 ? 26.460 20.975 -22.948 1.00 33.09 96 GLU A C 1
ATOM 759 O O . GLU A 1 96 ? 25.867 21.935 -22.464 1.00 33.09 96 GLU A O 1
ATOM 764 N N . ASP A 1 97 ? 25.941 20.342 -24.001 1.00 31.94 97 ASP A N 1
ATOM 765 C CA . ASP A 1 97 ? 24.896 20.960 -24.842 1.00 31.94 97 ASP A CA 1
ATOM 766 C C . ASP A 1 97 ? 23.577 20.167 -24.918 1.00 31.94 97 ASP A C 1
ATOM 768 O O . ASP A 1 97 ? 23.048 19.916 -25.997 1.00 31.94 97 ASP A O 1
ATOM 772 N N . PHE A 1 98 ? 22.985 19.804 -23.771 1.00 35.91 98 PHE A N 1
ATOM 773 C CA . PHE A 1 98 ? 21.620 19.250 -23.736 1.00 35.91 98 PHE A CA 1
ATOM 774 C C . PHE A 1 98 ? 20.614 20.184 -23.055 1.00 35.91 98 PHE A C 1
ATOM 776 O O . PHE A 1 98 ? 20.509 20.261 -21.831 1.00 35.91 98 PHE A O 1
ATOM 783 N N . THR A 1 99 ? 19.815 20.865 -23.878 1.00 35.09 99 THR A N 1
ATOM 784 C CA . THR A 1 99 ? 18.581 21.555 -23.484 1.00 35.09 99 THR A CA 1
ATOM 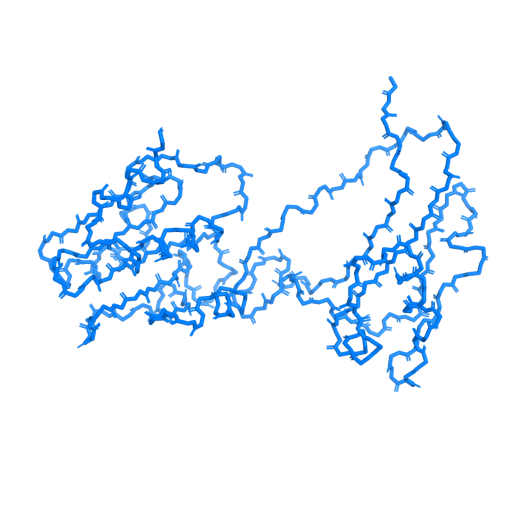785 C C . THR A 1 99 ? 17.383 20.882 -24.143 1.00 35.09 99 THR A C 1
ATOM 787 O O . THR A 1 99 ? 16.801 21.428 -25.073 1.00 35.09 99 THR A O 1
ATOM 790 N N . ASP A 1 100 ? 16.978 19.714 -23.654 1.00 33.81 100 ASP A N 1
ATOM 791 C CA . ASP A 1 100 ? 15.584 19.298 -23.804 1.00 33.81 100 ASP A CA 1
ATOM 792 C C . ASP A 1 100 ? 15.145 18.492 -22.580 1.00 33.81 100 ASP A C 1
ATOM 794 O O . ASP A 1 100 ? 15.754 17.498 -22.184 1.00 33.81 100 ASP A O 1
ATOM 798 N N . ARG A 1 101 ? 14.117 19.009 -21.910 1.00 42.09 101 ARG A N 1
ATOM 799 C CA . ARG A 1 101 ? 13.567 18.464 -20.673 1.00 42.09 101 ARG A CA 1
ATOM 800 C C . ARG A 1 101 ? 12.485 17.468 -21.045 1.00 42.09 101 ARG A C 1
ATOM 802 O O . ARG A 1 101 ? 11.429 17.875 -21.521 1.00 42.09 101 ARG A O 1
ATOM 809 N N . ARG A 1 102 ? 12.708 16.198 -20.712 1.00 32.00 102 ARG A N 1
ATOM 810 C CA . ARG A 1 102 ? 11.674 15.261 -20.242 1.00 32.00 102 ARG A CA 1
ATOM 811 C C . ARG A 1 102 ? 12.345 14.005 -19.682 1.00 32.00 102 ARG A C 1
ATOM 813 O O . ARG A 1 102 ? 12.306 12.934 -20.270 1.00 32.00 102 ARG A O 1
ATOM 820 N N . ILE A 1 103 ? 12.970 14.161 -18.519 1.00 34.09 103 ILE A N 1
ATOM 821 C CA . ILE A 1 103 ? 13.195 13.036 -17.611 1.00 34.09 103 ILE A CA 1
ATOM 822 C C . ILE A 1 103 ? 11.980 13.037 -16.705 1.00 34.09 103 ILE A C 1
ATOM 824 O O . ILE A 1 103 ? 11.798 13.947 -15.899 1.00 34.09 103 ILE A O 1
ATOM 828 N N . GLN A 1 104 ? 11.090 12.082 -16.929 1.00 32.25 104 GLN A N 1
ATOM 829 C CA . GLN A 1 104 ? 9.976 11.848 -16.032 1.00 32.25 104 GLN A CA 1
ATOM 830 C C . GLN A 1 104 ? 10.563 11.105 -14.829 1.00 32.25 104 GLN A C 1
ATOM 832 O O . GLN A 1 104 ? 11.008 9.966 -14.965 1.00 32.25 104 GLN A O 1
ATOM 837 N N . GLU A 1 105 ? 10.651 11.775 -13.679 1.00 33.28 105 GLU A N 1
ATOM 838 C CA . GLU A 1 105 ? 10.925 11.107 -12.408 1.00 33.28 105 GLU A CA 1
ATOM 839 C C . GLU A 1 105 ? 9.925 9.951 -12.271 1.00 33.28 105 GLU A C 1
ATOM 841 O O . GLU A 1 105 ? 8.713 10.167 -12.211 1.00 33.28 105 GLU A O 1
ATOM 846 N N . CYS A 1 106 ? 10.417 8.710 -12.297 1.00 32.56 106 CYS A N 1
ATOM 847 C CA . CYS A 1 106 ? 9.602 7.536 -12.012 1.00 32.56 106 CYS A CA 1
ATOM 848 C C . CYS A 1 106 ? 9.317 7.534 -10.510 1.00 32.56 106 CYS A C 1
ATOM 850 O O . CYS A 1 106 ? 10.053 6.938 -9.727 1.00 32.56 106 CYS A O 1
ATOM 852 N N . VAL A 1 107 ? 8.282 8.261 -10.093 1.00 35.59 107 VAL A N 1
ATOM 853 C CA . VAL A 1 107 ? 7.767 8.182 -8.727 1.00 35.59 107 VAL A CA 1
ATOM 854 C C . VAL A 1 107 ? 6.976 6.885 -8.632 1.00 35.59 107 VAL A C 1
ATOM 856 O O . VAL A 1 107 ? 5.877 6.761 -9.170 1.00 35.59 107 VAL A O 1
ATOM 859 N N . VAL A 1 108 ? 7.597 5.889 -8.018 1.00 43.47 108 VAL A N 1
ATOM 860 C CA . VAL A 1 108 ? 7.139 4.509 -8.085 1.00 43.47 108 VAL A CA 1
ATOM 861 C C . VAL A 1 108 ? 5.980 4.262 -7.111 1.00 43.47 108 VAL A C 1
ATOM 863 O O . VAL A 1 108 ? 6.092 4.532 -5.916 1.00 43.47 108 VAL A O 1
ATOM 866 N N . THR A 1 109 ? 4.849 3.782 -7.630 1.00 51.25 109 THR A N 1
ATOM 867 C CA . THR A 1 109 ? 3.702 3.290 -6.851 1.00 51.25 109 THR A CA 1
ATOM 868 C C . THR A 1 109 ? 3.992 1.873 -6.360 1.00 51.25 109 THR A C 1
ATOM 870 O O . THR A 1 109 ? 4.355 1.015 -7.155 1.00 51.25 109 THR A O 1
ATOM 873 N N . MET A 1 110 ? 3.817 1.598 -5.070 1.00 62.28 110 MET A N 1
ATOM 874 C CA . MET A 1 110 ? 3.961 0.242 -4.521 1.00 62.28 110 MET A CA 1
ATOM 875 C C . MET A 1 110 ? 2.728 -0.612 -4.836 1.00 62.28 110 MET A C 1
ATOM 877 O O . MET A 1 110 ? 1.608 -0.102 -4.787 1.00 62.28 110 MET A O 1
ATOM 881 N N . ASN A 1 111 ? 2.924 -1.898 -5.121 1.00 66.88 111 ASN A N 1
ATOM 882 C CA . ASN A 1 111 ? 1.838 -2.842 -5.427 1.00 66.88 111 ASN A CA 1
ATOM 883 C C . ASN A 1 111 ? 1.677 -3.938 -4.363 1.00 66.88 111 ASN A C 1
ATOM 885 O O . ASN A 1 111 ? 2.483 -4.044 -3.439 1.00 66.88 111 ASN A O 1
ATOM 889 N N . ASN A 1 112 ? 0.681 -4.808 -4.550 1.00 71.06 112 ASN A N 1
ATOM 890 C CA . ASN A 1 112 ? 0.356 -5.869 -3.597 1.00 71.06 112 ASN A CA 1
ATOM 891 C C . ASN A 1 112 ? 1.492 -6.848 -3.340 1.00 71.06 112 ASN A C 1
ATOM 893 O O . ASN A 1 112 ? 1.765 -7.134 -2.182 1.00 71.06 112 ASN A O 1
ATOM 897 N N . LEU A 1 113 ? 2.175 -7.328 -4.382 1.00 68.00 113 LEU A N 1
ATOM 898 C CA . LEU A 1 113 ? 3.219 -8.347 -4.237 1.00 68.00 113 LEU A CA 1
ATOM 899 C C . LEU A 1 113 ? 4.387 -7.841 -3.386 1.00 68.00 113 LEU A C 1
ATOM 901 O O . LEU A 1 113 ? 4.976 -8.601 -2.628 1.00 68.00 113 LEU A O 1
ATOM 905 N N . GLU A 1 114 ? 4.711 -6.552 -3.482 1.00 67.00 114 GLU A N 1
ATOM 906 C CA . GLU A 1 114 ? 5.756 -5.943 -2.654 1.00 67.00 114 GLU A CA 1
ATOM 907 C C . GLU A 1 114 ? 5.312 -5.745 -1.214 1.00 67.00 114 GLU A C 1
ATOM 909 O O . GLU A 1 114 ? 6.084 -5.987 -0.292 1.00 67.00 114 GLU A O 1
ATOM 914 N N . LEU A 1 115 ? 4.070 -5.302 -1.015 1.00 68.25 115 LEU A N 1
ATOM 915 C CA . LEU A 1 115 ? 3.499 -5.173 0.320 1.00 68.25 115 LEU A CA 1
ATOM 916 C C . LEU A 1 115 ? 3.444 -6.538 1.017 1.00 68.25 115 LEU A C 1
ATOM 918 O O . LEU A 1 115 ? 3.779 -6.626 2.194 1.00 68.25 115 LEU A O 1
ATOM 922 N N . GLU A 1 116 ? 3.073 -7.59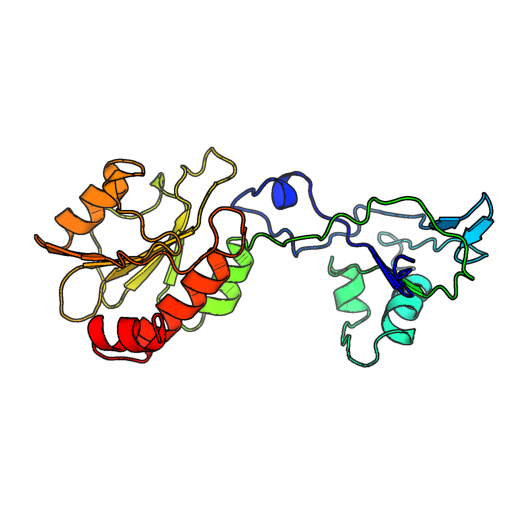3 0.293 1.00 80.69 116 GLU A N 1
ATOM 923 C CA . GLU A 1 116 ? 3.057 -8.971 0.790 1.00 80.69 116 GLU A CA 1
ATOM 924 C C . GLU A 1 116 ? 4.462 -9.482 1.123 1.00 80.69 116 GLU A C 1
ATOM 926 O O . GLU A 1 116 ? 4.647 -10.066 2.188 1.00 80.69 116 GLU A O 1
ATOM 931 N N . ASP A 1 117 ? 5.454 -9.227 0.266 1.00 73.81 117 ASP A N 1
ATOM 932 C CA . ASP A 1 117 ? 6.845 -9.629 0.505 1.00 73.81 117 ASP A CA 1
ATOM 933 C C . ASP A 1 117 ? 7.445 -8.905 1.724 1.00 73.81 117 ASP A C 1
ATOM 935 O O . ASP A 1 117 ? 7.946 -9.537 2.654 1.00 73.81 117 ASP A O 1
ATOM 939 N N . ILE A 1 118 ? 7.311 -7.574 1.783 1.00 75.69 118 ILE A N 1
ATOM 940 C CA . ILE A 1 118 ? 7.875 -6.741 2.858 1.00 75.69 118 ILE A CA 1
ATOM 941 C C . ILE A 1 118 ? 7.209 -7.020 4.212 1.00 75.69 118 ILE A C 1
ATOM 943 O O . ILE A 1 118 ? 7.858 -6.886 5.254 1.00 75.69 118 ILE A O 1
ATOM 947 N N . LEU A 1 119 ? 5.915 -7.351 4.217 1.00 82.62 119 LEU A N 1
ATOM 948 C CA . LEU A 1 119 ? 5.126 -7.556 5.434 1.00 82.62 119 LEU A CA 1
ATOM 949 C C . LEU A 1 119 ? 4.891 -9.032 5.765 1.00 82.62 119 LEU A C 1
ATOM 951 O O . LEU A 1 119 ? 4.180 -9.313 6.729 1.00 82.62 119 LEU A O 1
ATOM 955 N N . GLY A 1 120 ? 5.494 -9.963 5.021 1.00 84.81 120 GLY A N 1
ATOM 956 C CA . GLY A 1 120 ? 5.251 -11.403 5.150 1.00 84.81 120 GLY A CA 1
ATOM 957 C C . GLY A 1 120 ? 5.607 -12.004 6.515 1.00 84.81 120 GLY A C 1
ATOM 958 O O . GLY A 1 120 ? 5.139 -13.091 6.849 1.00 84.81 120 GLY A O 1
ATOM 959 N N . GLU A 1 121 ? 6.399 -11.301 7.330 1.00 87.06 121 GLU A N 1
ATOM 960 C CA . GLU A 1 121 ? 6.702 -11.686 8.716 1.00 87.06 121 GLU A CA 1
ATOM 961 C C . GLU A 1 121 ? 5.583 -11.340 9.721 1.00 87.06 121 GLU A C 1
ATOM 963 O O . GLU A 1 121 ? 5.578 -11.847 10.843 1.00 87.06 121 GLU A O 1
ATOM 968 N N . TYR A 1 122 ? 4.621 -10.501 9.329 1.00 91.56 122 TYR A N 1
ATOM 969 C CA . TYR A 1 122 ? 3.508 -10.048 10.163 1.00 91.56 122 TYR A CA 1
ATOM 970 C C . TYR A 1 122 ? 2.187 -10.711 9.737 1.00 91.56 122 TYR A C 1
ATOM 972 O O . TYR A 1 122 ? 2.022 -11.075 8.572 1.00 91.56 122 TYR A O 1
ATOM 980 N N . PRO A 1 123 ? 1.183 -10.825 10.632 1.00 94.94 123 PRO A N 1
ATOM 981 C CA . PRO A 1 123 ? -0.158 -11.271 10.259 1.00 94.94 123 PRO A CA 1
ATOM 982 C C . PRO A 1 123 ? -0.900 -10.160 9.496 1.00 94.94 123 PRO A C 1
ATOM 984 O O . PRO A 1 123 ? -1.822 -9.515 10.000 1.00 94.94 123 PRO A O 1
ATOM 987 N N . VAL A 1 124 ? -0.477 -9.927 8.254 1.00 94.94 124 VAL A N 1
ATOM 988 C CA . VAL A 1 124 ? -0.998 -8.915 7.332 1.00 94.94 124 VAL A CA 1
ATOM 989 C C . VAL A 1 124 ? -1.537 -9.605 6.082 1.00 94.94 124 VAL A C 1
ATOM 991 O O . VAL A 1 124 ? -0.981 -10.594 5.615 1.00 94.94 124 VAL A O 1
ATOM 994 N N . LYS A 1 125 ? -2.628 -9.080 5.526 1.00 94.00 125 LYS A N 1
ATOM 995 C CA . LYS A 1 125 ? -3.085 -9.414 4.170 1.00 94.00 125 LYS A CA 1
ATOM 996 C C . LYS A 1 125 ? -3.185 -8.148 3.337 1.00 94.00 125 LYS A C 1
ATOM 998 O O . LYS A 1 125 ? -3.571 -7.109 3.872 1.00 94.00 125 LYS A O 1
ATOM 1003 N N . VAL A 1 126 ? -2.879 -8.242 2.051 1.00 90.19 126 VAL A N 1
ATOM 1004 C CA . VAL A 1 126 ? -3.042 -7.133 1.111 1.00 90.19 126 VAL A CA 1
ATOM 1005 C C . VAL A 1 126 ? -4.246 -7.425 0.229 1.00 90.19 126 VAL A C 1
ATOM 1007 O O . VAL A 1 126 ? -4.336 -8.501 -0.348 1.00 90.19 126 VAL A O 1
ATOM 1010 N N . LEU A 1 127 ? -5.217 -6.516 0.205 1.00 92.75 127 LEU A N 1
ATOM 1011 C CA . LEU A 1 127 ? -6.541 -6.743 -0.375 1.00 92.75 127 LEU A CA 1
ATOM 1012 C C . LEU A 1 127 ? -7.020 -5.513 -1.152 1.00 92.75 127 LEU A C 1
ATOM 1014 O O . LEU A 1 127 ? -6.564 -4.393 -0.922 1.00 92.75 127 LEU A O 1
ATOM 1018 N N . CYS A 1 128 ? -8.008 -5.701 -2.019 1.00 90.81 128 CY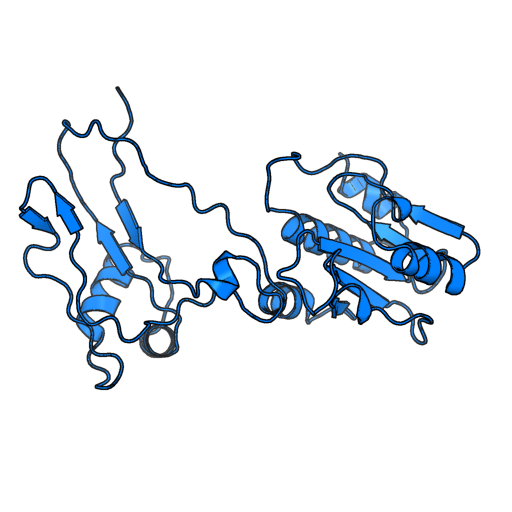S A N 1
ATOM 1019 C CA . CYS A 1 128 ? -8.843 -4.608 -2.522 1.00 90.81 128 CYS A CA 1
ATOM 1020 C C . CYS A 1 128 ? -10.018 -4.317 -1.561 1.00 90.81 128 CYS A C 1
ATOM 1022 O O . CYS A 1 128 ? -10.293 -5.081 -0.625 1.00 90.81 128 CYS A O 1
ATOM 1024 N N . ALA A 1 129 ? -10.745 -3.218 -1.780 1.00 92.06 129 ALA A N 1
ATOM 1025 C CA . ALA A 1 129 ? -11.788 -2.769 -0.857 1.00 92.06 129 ALA A CA 1
ATOM 1026 C C . ALA A 1 129 ? -12.931 -3.778 -0.659 1.00 92.06 129 ALA A C 1
ATOM 1028 O O . ALA A 1 129 ? -13.466 -3.885 0.449 1.00 92.06 129 ALA A O 1
ATOM 1029 N N . ASP A 1 130 ? -13.335 -4.507 -1.702 1.00 92.69 130 ASP A N 1
ATOM 1030 C CA . ASP A 1 130 ? -14.424 -5.494 -1.698 1.00 92.69 130 ASP A CA 1
ATOM 1031 C C . ASP A 1 130 ? -14.009 -6.881 -1.164 1.00 92.69 130 ASP A C 1
ATOM 1033 O O . ASP A 1 130 ? -14.872 -7.664 -0.759 1.00 92.69 130 ASP A O 1
ATOM 1037 N N . GLU A 1 131 ? -12.714 -7.129 -0.965 1.00 95.00 131 GLU A N 1
ATOM 1038 C CA . GLU A 1 131 ? -12.201 -8.342 -0.310 1.00 95.00 131 GLU A CA 1
ATOM 1039 C C . GLU A 1 131 ? -12.038 -8.210 1.212 1.00 95.00 131 GLU A C 1
ATOM 1041 O O . GLU A 1 131 ? -11.952 -9.223 1.908 1.00 95.00 131 GLU A O 1
ATOM 1046 N N . LEU A 1 132 ? -12.052 -6.988 1.763 1.00 96.25 132 LEU A N 1
ATOM 1047 C CA . LEU A 1 132 ? -11.935 -6.785 3.212 1.00 96.25 132 LEU A CA 1
ATOM 1048 C C . LEU A 1 132 ? -13.069 -7.529 3.968 1.00 96.25 132 LEU A C 1
ATOM 1050 O O . LEU A 1 132 ? -14.253 -7.282 3.702 1.00 96.25 132 LEU A O 1
ATOM 1054 N N . PRO A 1 133 ? -12.755 -8.446 4.904 1.00 96.62 133 PRO A N 1
ATOM 1055 C CA . PRO A 1 133 ? -13.771 -9.215 5.616 1.00 96.62 133 PRO A CA 1
ATOM 1056 C C . PRO A 1 133 ? -14.594 -8.332 6.557 1.00 96.62 133 PRO A C 1
ATOM 1058 O O . PRO A 1 133 ? -14.076 -7.428 7.206 1.00 96.62 133 PRO A O 1
ATOM 1061 N N . ALA A 1 134 ? -15.895 -8.618 6.664 1.00 94.38 134 ALA A N 1
ATOM 1062 C CA . ALA A 1 134 ? -16.796 -7.855 7.528 1.00 94.38 134 ALA A CA 1
ATOM 1063 C C . ALA A 1 134 ? -16.534 -8.085 9.026 1.00 94.38 134 ALA A C 1
ATOM 1065 O O . ALA A 1 134 ? -16.659 -7.155 9.820 1.00 94.38 134 ALA A O 1
ATOM 1066 N N . CYS A 1 135 ? -16.154 -9.307 9.406 1.00 93.56 135 CYS A N 1
ATOM 1067 C CA . CYS A 1 135 ? -15.851 -9.705 10.778 1.00 93.56 135 CYS A CA 1
ATOM 1068 C C . CYS A 1 135 ? -14.439 -10.293 10.840 1.00 93.56 135 CYS A C 1
ATOM 1070 O O . CYS A 1 135 ? -14.069 -11.111 9.997 1.00 93.56 135 CYS A O 1
ATOM 1072 N N . ILE A 1 136 ? -13.662 -9.876 11.835 1.00 95.69 136 ILE A N 1
ATOM 1073 C CA . ILE A 1 136 ? -12.275 -10.291 12.030 1.00 95.69 136 ILE A CA 1
ATOM 1074 C C . ILE A 1 136 ? -12.232 -11.376 13.102 1.00 95.69 136 ILE A C 1
ATOM 1076 O O . ILE A 1 136 ? -12.458 -11.113 14.280 1.00 95.69 136 ILE A O 1
ATOM 1080 N N . GLU A 1 137 ? -11.952 -12.607 12.679 1.00 91.56 137 GLU A N 1
ATOM 1081 C CA . GLU A 1 137 ? -11.999 -13.793 13.546 1.00 91.56 137 GLU A CA 1
ATOM 1082 C C . GLU A 1 137 ? -10.756 -13.970 14.429 1.00 91.56 137 GLU A C 1
ATOM 1084 O O . GLU A 1 137 ? -10.815 -14.660 15.444 1.00 91.56 137 GLU A O 1
ATOM 1089 N N . ARG A 1 138 ? -9.618 -13.388 14.033 1.00 93.31 138 ARG A N 1
ATOM 1090 C CA . ARG A 1 138 ? -8.330 -13.528 14.723 1.00 93.31 138 ARG A CA 1
ATOM 1091 C C . ARG A 1 138 ? -7.712 -12.163 14.955 1.00 93.31 138 ARG A C 1
ATOM 1093 O O . ARG A 1 138 ? -7.728 -11.326 14.057 1.00 93.31 138 ARG A O 1
ATOM 1100 N N . ARG A 1 139 ? -7.160 -11.968 16.147 1.00 94.12 139 ARG A N 1
ATOM 1101 C CA . ARG A 1 139 ? -6.385 -10.790 16.531 1.00 94.12 139 ARG A CA 1
ATOM 1102 C C . ARG A 1 139 ? -5.010 -11.259 17.067 1.00 94.12 139 ARG A C 1
AT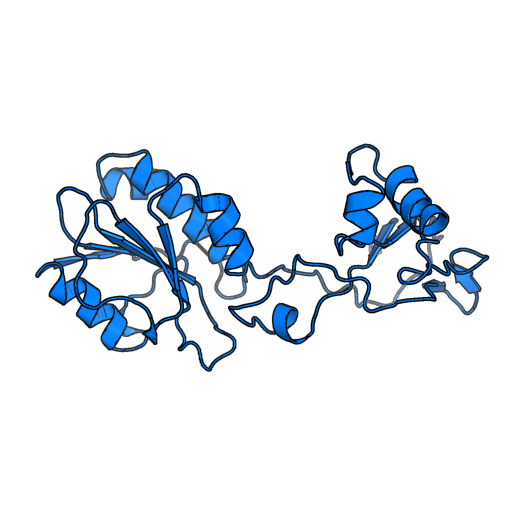OM 1104 O O . ARG A 1 139 ? -4.927 -12.425 17.463 1.00 94.12 139 ARG A O 1
ATOM 1111 N N . PRO A 1 140 ? -3.950 -10.432 16.955 1.00 95.75 140 PRO A N 1
ATOM 1112 C CA . PRO A 1 140 ? -3.921 -9.229 16.133 1.00 95.75 140 PRO A CA 1
ATOM 1113 C C . PRO A 1 140 ? -3.954 -9.594 14.638 1.00 95.75 140 PRO A C 1
ATOM 1115 O O . PRO A 1 140 ? -3.432 -10.629 14.223 1.00 95.75 140 PRO A O 1
ATOM 1118 N N . GLN A 1 141 ? -4.579 -8.753 13.819 1.00 97.00 141 GLN A N 1
ATOM 1119 C CA . GLN A 1 141 ? -4.602 -8.923 12.365 1.00 97.00 141 GLN A CA 1
ATOM 1120 C C . GLN A 1 141 ? -4.586 -7.556 11.691 1.00 97.00 141 GLN A C 1
ATOM 1122 O O . GLN A 1 141 ? -5.339 -6.658 12.065 1.00 97.00 141 GLN A O 1
ATOM 1127 N N . SER A 1 142 ? -3.762 -7.419 10.658 1.00 97.62 142 SER A N 1
ATOM 1128 C CA . SER A 1 142 ? -3.713 -6.219 9.825 1.00 97.62 142 SER A CA 1
ATOM 1129 C C . SER A 1 142 ? -4.158 -6.506 8.400 1.00 97.62 142 SER A C 1
ATOM 1131 O O . SER A 1 142 ? -4.023 -7.625 7.895 1.00 97.62 142 SER A O 1
ATOM 1133 N N . PHE A 1 143 ? -4.632 -5.463 7.733 1.00 97.50 143 PHE A N 1
ATOM 1134 C CA . PHE A 1 143 ? -4.924 -5.459 6.311 1.00 97.50 143 PHE A CA 1
ATOM 1135 C C . PHE A 1 143 ? -4.383 -4.178 5.690 1.00 97.50 143 PHE A C 1
ATOM 1137 O O . PHE A 1 143 ? -4.665 -3.090 6.194 1.00 97.50 143 PHE A O 1
ATOM 1144 N N . VAL A 1 144 ? -3.640 -4.312 4.596 1.00 95.31 144 VAL A N 1
ATOM 1145 C CA . VAL A 1 144 ? -3.382 -3.202 3.677 1.00 95.31 144 VAL A CA 1
ATOM 1146 C C . VAL A 1 144 ? -4.436 -3.295 2.585 1.00 95.31 144 VAL A C 1
ATOM 1148 O O . VAL A 1 144 ? -4.565 -4.327 1.935 1.00 95.31 144 VAL A O 1
ATOM 1151 N N . VAL A 1 145 ? -5.249 -2.259 2.438 1.00 94.81 145 VAL A N 1
ATOM 1152 C CA . VAL A 1 145 ? -6.454 -2.288 1.611 1.00 94.81 145 VAL A CA 1
ATOM 1153 C C . VAL A 1 145 ? -6.366 -1.192 0.569 1.00 94.81 145 VAL A C 1
ATOM 1155 O O . VAL A 1 145 ? -6.180 -0.027 0.919 1.00 94.81 145 VAL A O 1
ATOM 1158 N N . ASN A 1 146 ? -6.520 -1.548 -0.703 1.00 91.38 146 ASN A N 1
ATOM 1159 C CA . ASN A 1 146 ? -6.711 -0.548 -1.742 1.00 91.38 146 ASN A CA 1
ATOM 1160 C C . ASN A 1 146 ? -8.082 0.116 -1.548 1.00 91.38 146 ASN A C 1
ATOM 1162 O O . ASN A 1 146 ? -9.060 -0.576 -1.266 1.00 91.38 146 ASN A O 1
ATOM 1166 N N . SER A 1 147 ? -8.176 1.437 -1.701 1.00 90.31 147 SER A N 1
ATOM 1167 C CA . SER A 1 147 ? -9.436 2.178 -1.562 1.00 90.31 147 SER A CA 1
ATOM 1168 C C . SER A 1 147 ? -10.530 1.726 -2.533 1.00 90.31 147 SER A C 1
ATOM 1170 O O . SER A 1 147 ? -11.722 1.904 -2.243 1.00 90.31 147 SER A O 1
ATOM 1172 N N . ASP A 1 148 ? -10.139 1.141 -3.664 1.00 87.56 148 ASP A N 1
ATOM 1173 C CA . ASP A 1 148 ? -11.039 0.805 -4.761 1.00 87.56 148 ASP A CA 1
ATOM 1174 C C . ASP A 1 148 ? -11.344 -0.701 -4.812 1.00 87.56 148 ASP A C 1
ATOM 1176 O O . ASP A 1 148 ? -10.632 -1.515 -4.207 1.00 87.56 148 ASP A O 1
ATOM 1180 N N . PRO A 1 149 ? -12.439 -1.099 -5.485 1.00 87.69 149 PRO A N 1
ATOM 1181 C CA . PRO A 1 149 ? -12.752 -2.503 -5.701 1.00 87.69 149 PRO A CA 1
ATOM 1182 C C . PRO A 1 149 ? -11.690 -3.205 -6.553 1.00 87.69 149 PRO A C 1
ATOM 1184 O O . PRO A 1 149 ? -11.015 -2.590 -7.372 1.00 87.69 149 PRO A O 1
ATOM 1187 N N . CYS A 1 150 ? -11.631 -4.527 -6.444 1.00 81.12 150 CYS A N 1
ATOM 1188 C CA . CYS A 1 150 ? -10.793 -5.406 -7.258 1.00 81.12 150 CYS A CA 1
ATOM 1189 C C . CYS A 1 150 ? -11.036 -5.292 -8.775 1.00 81.12 150 CYS A C 1
ATOM 1191 O O . CYS A 1 150 ? -10.253 -5.802 -9.566 1.00 81.12 150 CYS A O 1
ATOM 1193 N N . SER A 1 151 ? -12.146 -4.706 -9.223 1.00 77.75 151 SER A N 1
ATOM 1194 C CA . SER A 1 151 ? -12.374 -4.467 -10.654 1.00 77.75 151 SER A CA 1
ATOM 1195 C C . SER A 1 151 ? -11.563 -3.299 -11.210 1.00 77.75 151 SER A C 1
ATOM 1197 O O . SER A 1 151 ? -11.445 -3.184 -12.429 1.00 77.75 151 SER A O 1
ATOM 1199 N N . ASP A 1 152 ? -11.044 -2.443 -10.334 1.00 73.56 152 ASP A N 1
ATOM 1200 C CA . ASP A 1 152 ? -10.431 -1.176 -10.695 1.00 73.56 152 ASP A CA 1
ATOM 1201 C C . ASP A 1 152 ? -8.909 -1.257 -10.538 1.00 73.56 152 ASP A C 1
ATOM 1203 O O . ASP A 1 152 ? -8.362 -2.155 -9.895 1.00 73.56 152 ASP A O 1
ATOM 1207 N N . VAL A 1 153 ? -8.206 -0.303 -11.149 1.00 65.31 153 VAL A N 1
ATOM 1208 C CA . VAL A 1 153 ? -6.740 -0.244 -11.079 1.00 65.31 153 VAL A CA 1
ATOM 1209 C C . VAL A 1 153 ? -6.232 0.088 -9.677 1.00 65.31 153 VAL A C 1
ATOM 1211 O O . VAL A 1 153 ? -5.092 -0.209 -9.373 1.00 65.31 153 VAL A O 1
ATOM 1214 N N . GLY A 1 154 ? -7.076 0.633 -8.799 1.00 68.12 154 GLY A N 1
ATOM 1215 C CA . GLY A 1 154 ? -6.707 0.981 -7.436 1.00 68.12 154 GLY A CA 1
ATOM 1216 C C . GLY A 1 154 ? -6.027 2.345 -7.314 1.00 68.12 154 GLY A C 1
ATOM 1217 O O . GLY A 1 154 ? -5.084 2.658 -8.034 1.00 68.12 154 GLY A O 1
ATOM 1218 N N . SER A 1 155 ? -6.496 3.160 -6.368 1.00 76.12 155 SER A N 1
ATOM 1219 C CA . SER A 1 155 ? -6.091 4.570 -6.260 1.00 76.12 155 SER A CA 1
ATOM 1220 C C . SER A 1 155 ? -5.231 4.885 -5.041 1.00 76.12 155 SER A C 1
ATOM 1222 O O . SER A 1 155 ? -4.432 5.819 -5.085 1.00 76.12 155 SER A O 1
ATOM 1224 N N . HIS A 1 156 ? -5.411 4.168 -3.927 1.00 88.12 156 HIS A N 1
ATOM 1225 C CA . HIS A 1 156 ? -4.788 4.551 -2.658 1.00 88.12 156 HIS A CA 1
ATOM 1226 C C . HIS A 1 156 ? -4.689 3.394 -1.663 1.00 88.12 156 HIS A C 1
ATOM 1228 O O . HIS A 1 156 ? -5.615 2.593 -1.559 1.00 88.12 156 HIS A O 1
ATOM 1234 N N . TRP A 1 157 ? -3.599 3.331 -0.894 1.00 89.62 157 TRP A N 1
ATOM 1235 C CA . TRP A 1 157 ? -3.389 2.317 0.144 1.00 89.62 157 TRP A CA 1
ATOM 1236 C C . TRP A 1 157 ? -3.836 2.810 1.520 1.00 89.62 157 TRP A C 1
ATOM 1238 O O . TRP A 1 157 ? -3.435 3.881 1.970 1.00 89.62 157 TRP A O 1
ATOM 1248 N N . LEU A 1 158 ? -4.638 1.991 2.194 1.00 95.19 158 LEU A N 1
ATOM 1249 C CA . LEU A 1 158 ? -5.165 2.206 3.540 1.00 95.19 158 LEU A CA 1
ATOM 1250 C C . LEU A 1 158 ? -4.720 1.067 4.456 1.00 95.19 158 LEU A C 1
ATOM 1252 O O . LEU A 1 158 ? -4.552 -0.061 3.995 1.00 95.19 158 LEU A O 1
ATOM 1256 N N . VAL A 1 159 ? -4.600 1.313 5.760 1.00 97.00 159 VAL A N 1
ATOM 1257 C CA . VAL A 1 159 ? -4.380 0.239 6.740 1.00 97.00 159 VAL A CA 1
ATOM 1258 C C . VAL A 1 159 ? -5.572 0.099 7.673 1.00 97.00 159 VAL A C 1
ATOM 1260 O O . VAL A 1 159 ? -6.082 1.073 8.222 1.00 97.00 159 VAL A O 1
ATOM 1263 N N . PHE A 1 160 ? -5.974 -1.151 7.882 1.00 97.88 160 PHE A N 1
ATOM 1264 C CA . PHE A 1 160 ? -6.893 -1.573 8.929 1.00 97.88 160 PHE A CA 1
ATOM 1265 C C . PHE A 1 160 ? -6.117 -2.478 9.875 1.00 97.88 160 PHE A C 1
ATOM 1267 O O . PHE A 1 160 ? -5.711 -3.572 9.483 1.00 97.88 160 PHE A O 1
ATOM 1274 N N . HIS A 1 161 ? -5.899 -2.037 11.108 1.00 97.50 161 HIS A N 1
ATOM 1275 C CA . HIS A 1 161 ? -5.279 -2.848 12.147 1.00 97.50 161 HIS A CA 1
ATOM 1276 C C . HIS A 1 161 ? -6.307 -3.198 13.221 1.00 97.50 161 HIS A C 1
ATOM 1278 O O . HIS A 1 161 ? -7.059 -2.356 13.707 1.00 97.50 161 HIS A O 1
ATOM 1284 N N . PHE A 1 162 ? -6.360 -4.475 13.574 1.00 96.88 162 PHE A N 1
ATOM 1285 C CA . PHE A 1 162 ? -7.217 -5.001 14.621 1.00 96.88 162 PHE A CA 1
ATOM 1286 C C . PHE A 1 162 ? -6.299 -5.542 15.717 1.00 96.88 162 PHE A C 1
ATOM 1288 O O . PHE A 1 162 ? -5.844 -6.683 15.590 1.00 96.88 162 PHE A O 1
ATOM 1295 N N . PRO A 1 163 ? -5.991 -4.742 16.756 1.00 95.31 163 PRO A N 1
ATOM 1296 C CA . PRO A 1 163 ? -5.067 -5.144 17.812 1.00 95.31 163 PRO A CA 1
ATOM 1297 C C . PRO A 1 163 ? -5.644 -6.296 18.640 1.00 95.31 163 PRO A C 1
ATOM 1299 O O . PRO A 1 163 ? -6.858 -6.540 18.617 1.00 95.31 163 PRO A O 1
ATOM 1302 N N . GLU A 1 164 ? -4.774 -6.979 19.392 1.00 93.81 164 GLU A N 1
ATOM 1303 C CA . GLU A 1 164 ? -5.145 -8.063 20.319 1.00 93.81 164 GLU A CA 1
ATOM 1304 C C . GLU A 1 164 ? -6.217 -7.600 21.313 1.00 93.81 164 GLU A C 1
ATOM 1306 O O . GLU A 1 164 ? -7.240 -8.256 21.509 1.00 93.81 164 GLU A O 1
ATOM 1311 N N . ILE A 1 165 ? -6.006 -6.416 21.891 1.00 90.19 165 ILE A N 1
ATOM 1312 C CA . ILE A 1 165 ? -6.915 -5.766 22.830 1.00 90.19 165 ILE A CA 1
ATOM 1313 C C . ILE A 1 165 ? -7.070 -4.313 22.395 1.00 90.19 165 ILE A C 1
ATOM 1315 O O . ILE A 1 165 ? -6.081 -3.602 22.252 1.00 90.19 165 ILE A O 1
ATOM 1319 N N . GLY A 1 166 ? -8.312 -3.862 22.226 1.00 90.25 166 GLY A N 1
ATOM 1320 C CA . GLY A 1 166 ? -8.614 -2.464 21.930 1.00 90.25 166 GLY A CA 1
ATOM 1321 C C . GLY A 1 166 ? -9.539 -2.260 20.728 1.00 90.25 166 GLY A C 1
ATOM 1322 O O . GLY A 1 166 ? -10.027 -3.227 20.130 1.00 90.25 166 GLY A O 1
ATOM 1323 N N . PRO A 1 167 ? -9.833 -0.990 20.405 1.00 95.12 167 PRO A N 1
ATOM 1324 C CA . PRO A 1 167 ? -10.639 -0.631 19.245 1.00 95.12 167 PRO A CA 1
ATOM 1325 C C . PRO A 1 167 ? -9.917 -0.966 17.933 1.00 95.12 167 PRO A C 1
ATOM 1327 O O . PRO A 1 167 ? -8.704 -1.144 17.901 1.00 95.12 167 PRO A O 1
ATOM 1330 N N . SER A 1 168 ? -10.668 -1.031 16.836 1.00 96.62 168 SER A N 1
ATOM 1331 C CA . SER A 1 168 ? -10.083 -1.103 15.492 1.00 96.62 168 SER A CA 1
ATOM 1332 C C . SER A 1 168 ? -9.301 0.181 15.190 1.00 96.62 168 SER A C 1
ATOM 1334 O O . SER A 1 168 ? -9.710 1.264 15.605 1.00 96.62 168 SER A O 1
ATOM 1336 N N . GLU A 1 169 ? -8.222 0.085 14.429 1.00 96.94 169 GLU A N 1
ATOM 1337 C CA . GLU A 1 169 ? -7.365 1.208 14.055 1.00 96.94 169 GLU A CA 1
ATOM 1338 C C . GLU A 1 169 ? -7.369 1.368 12.534 1.00 96.94 169 GLU A C 1
ATOM 1340 O O . GLU A 1 169 ? -7.200 0.403 11.786 1.00 96.94 169 GLU A O 1
ATOM 1345 N N . PHE A 1 170 ? -7.588 2.593 12.071 1.00 97.31 170 PHE A N 1
ATOM 1346 C CA . PHE A 1 170 ? -7.602 2.952 10.661 1.00 97.31 170 PHE A CA 1
ATOM 1347 C C . PHE A 1 170 ? -6.497 3.957 10.367 1.00 97.31 170 PHE A C 1
ATOM 1349 O O . PHE A 1 170 ? -6.396 4.992 11.023 1.00 97.31 170 PHE A O 1
ATOM 1356 N N . PHE A 1 171 ? -5.697 3.690 9.348 1.00 95.81 171 PHE A N 1
ATOM 1357 C CA . PHE A 1 171 ? -4.640 4.597 8.942 1.00 95.81 171 PHE A CA 1
ATOM 1358 C C . PHE A 1 171 ? -4.752 4.945 7.466 1.00 95.81 171 PHE A C 1
ATOM 1360 O O . PHE A 1 171 ? -4.839 4.080 6.593 1.00 95.81 171 PHE A O 1
ATOM 1367 N N . ASP A 1 172 ? -4.710 6.248 7.229 1.00 94.25 172 ASP A N 1
ATOM 1368 C CA . ASP A 1 172 ? -4.544 6.872 5.935 1.00 94.25 172 ASP A CA 1
ATOM 1369 C C . ASP A 1 172 ? -3.405 7.892 6.056 1.00 94.25 172 ASP A C 1
ATOM 1371 O O . ASP A 1 172 ? -3.443 8.791 6.898 1.00 94.25 172 ASP A O 1
ATOM 1375 N N . SER A 1 173 ? -2.397 7.771 5.195 1.00 87.06 173 SER A N 1
ATOM 1376 C CA . SER A 1 173 ? -1.264 8.692 5.134 1.00 87.06 173 SER A CA 1
ATOM 1377 C C . SER A 1 173 ? -1.651 10.119 4.732 1.00 87.06 173 SER A C 1
ATOM 1379 O O . SER A 1 173 ? -0.908 11.055 5.038 1.00 87.06 173 SER A O 1
ATOM 1381 N N . LEU A 1 174 ? -2.803 10.315 4.082 1.00 88.38 174 LEU A N 1
ATOM 1382 C CA . LEU A 1 174 ? -3.364 11.633 3.777 1.00 88.38 174 LEU A CA 1
ATOM 1383 C C . LEU A 1 174 ? -4.178 12.227 4.940 1.00 88.38 174 LEU A C 1
ATOM 1385 O O . LEU A 1 174 ? -4.564 13.392 4.869 1.00 88.38 174 LEU A O 1
ATOM 1389 N N . GLY A 1 175 ? -4.394 11.469 6.019 1.00 91.12 175 GLY A N 1
ATOM 1390 C CA . GLY A 1 175 ? -5.139 11.909 7.200 1.00 91.12 175 GLY A CA 1
ATOM 1391 C C . GLY A 1 175 ? -6.660 11.907 7.023 1.00 91.12 175 GLY A C 1
ATOM 1392 O O . GLY A 1 175 ? -7.374 12.528 7.816 1.00 91.12 175 GLY A O 1
ATOM 1393 N N . GLU A 1 176 ? -7.181 11.251 5.985 1.00 94.69 176 GLU A N 1
ATOM 1394 C CA . GLU A 1 176 ? -8.614 11.216 5.730 1.00 94.69 176 GLU A CA 1
ATOM 1395 C C . GLU A 1 176 ? -9.311 10.190 6.610 1.00 94.69 176 GLU A C 1
ATOM 1397 O O . GLU A 1 176 ? -8.728 9.264 7.172 1.00 94.69 176 GLU A O 1
ATOM 1402 N N . LYS A 1 177 ? -10.621 10.363 6.732 1.00 95.12 177 LYS A N 1
ATOM 1403 C CA . LYS A 1 177 ? -11.474 9.451 7.486 1.00 95.12 177 LYS A CA 1
ATOM 1404 C C . LYS A 1 177 ? -12.009 8.337 6.584 1.00 95.12 177 LYS A C 1
ATOM 1406 O O . LYS A 1 177 ? -12.191 8.566 5.385 1.00 95.12 177 LYS A O 1
ATOM 1411 N N . PRO A 1 178 ? -12.381 7.165 7.135 1.00 94.88 178 PRO A N 1
ATOM 1412 C CA . PRO A 1 178 ? -12.930 6.070 6.334 1.00 94.88 178 PRO A CA 1
ATOM 1413 C C . PRO A 1 178 ? -14.228 6.448 5.591 1.00 94.88 178 PRO A C 1
ATOM 1415 O O . PRO A 1 178 ? -14.564 5.821 4.592 1.00 94.88 178 PRO A O 1
ATOM 1418 N N . GLU A 1 179 ? -14.949 7.488 6.031 1.00 94.50 179 GLU A N 1
ATOM 1419 C CA . GLU A 1 179 ? -16.116 8.068 5.349 1.00 94.50 179 GLU A CA 1
ATOM 1420 C C . GLU A 1 179 ? -15.820 8.653 3.966 1.00 94.50 179 GLU A C 1
ATOM 1422 O O . GLU A 1 179 ? -16.751 8.787 3.173 1.00 94.50 179 GLU A O 1
ATOM 1427 N N . LYS A 1 180 ? -14.566 9.024 3.681 1.00 94.69 180 LYS A N 1
ATOM 1428 C CA . LYS A 1 180 ? -14.166 9.523 2.360 1.00 94.69 180 LYS A CA 1
ATOM 1429 C C . LYS A 1 180 ? -14.286 8.443 1.283 1.00 94.69 180 LYS A C 1
ATOM 1431 O O . LYS A 1 180 ? -14.489 8.757 0.114 1.00 94.69 180 LYS A O 1
ATOM 1436 N N . TYR A 1 181 ? -14.152 7.184 1.684 1.00 93.62 181 TYR A N 1
ATOM 1437 C CA . TYR A 1 181 ? -14.071 6.036 0.793 1.00 93.62 181 TYR A CA 1
ATOM 1438 C C . TYR A 1 181 ? -15.392 5.257 0.760 1.00 93.62 181 TYR A C 1
ATOM 1440 O O . TYR A 1 181 ? -16.445 5.715 1.212 1.00 93.62 181 TYR A O 1
ATOM 1448 N N . GLN A 1 182 ? -15.351 4.041 0.217 1.00 90.94 182 GLN A N 1
ATOM 1449 C CA . GLN A 1 182 ? -16.517 3.171 0.153 1.00 90.94 182 GLN A CA 1
ATOM 1450 C C . GLN A 1 182 ? -17.107 2.929 1.546 1.00 90.94 182 GLN A C 1
ATOM 1452 O O . GLN A 1 182 ? -16.422 2.489 2.469 1.00 90.94 182 GLN A O 1
ATOM 1457 N N . ARG A 1 183 ? -18.427 3.118 1.679 1.00 93.81 183 ARG A N 1
ATOM 1458 C CA . ARG A 1 183 ? -19.167 2.979 2.948 1.00 93.81 183 ARG A CA 1
ATOM 1459 C C . ARG A 1 183 ? -18.880 1.667 3.691 1.00 93.81 183 ARG A C 1
ATOM 1461 O O . ARG A 1 183 ? -18.947 1.645 4.920 1.00 93.81 183 ARG A O 1
ATOM 1468 N N . ARG A 1 184 ? -18.562 0.574 2.983 1.00 94.56 184 ARG A N 1
ATOM 1469 C CA . ARG A 1 184 ? -18.240 -0.708 3.630 1.00 94.56 184 ARG A CA 1
ATOM 1470 C C . ARG A 1 184 ? -16.994 -0.617 4.507 1.00 94.56 184 ARG A C 1
ATOM 1472 O O . ARG A 1 184 ? -17.000 -1.224 5.566 1.00 94.56 184 ARG A O 1
ATOM 1479 N N . LEU A 1 185 ? -15.984 0.160 4.113 1.00 95.81 185 LEU A N 1
ATOM 1480 C CA . LEU A 1 185 ? -14.724 0.283 4.846 1.00 95.81 185 LEU A CA 1
ATOM 1481 C C . LEU A 1 185 ? -14.962 0.785 6.274 1.00 95.81 185 LEU A C 1
ATOM 1483 O O . LEU A 1 185 ? -14.530 0.161 7.241 1.00 95.81 185 LEU A O 1
ATOM 1487 N N . LYS A 1 186 ? -15.781 1.833 6.424 1.00 96.19 186 LYS A N 1
ATOM 1488 C CA . LYS A 1 186 ? -16.252 2.285 7.739 1.00 96.19 186 LYS A CA 1
ATOM 1489 C C . LYS A 1 186 ? -17.070 1.215 8.470 1.00 96.19 186 LYS A C 1
ATOM 1491 O O . LYS A 1 186 ? -16.907 1.030 9.673 1.00 96.19 186 LYS A O 1
ATOM 1496 N N . ASN A 1 187 ? -17.965 0.521 7.767 1.00 95.50 187 ASN A N 1
ATOM 1497 C CA . ASN A 1 187 ? -18.815 -0.492 8.394 1.00 95.50 187 ASN A CA 1
ATOM 1498 C C . ASN A 1 187 ? -18.003 -1.659 8.970 1.00 95.50 187 ASN A C 1
ATOM 1500 O O . ASN A 1 187 ? -18.385 -2.166 10.019 1.00 95.50 187 ASN A O 1
ATOM 1504 N N . VAL A 1 188 ? -16.894 -2.056 8.336 1.00 96.75 188 VAL A N 1
ATOM 1505 C CA . VAL A 1 188 ? -15.997 -3.092 8.874 1.00 96.75 188 VAL A CA 1
ATOM 1506 C C . VAL A 1 188 ? -15.409 -2.655 10.215 1.00 96.75 188 VAL A C 1
ATOM 1508 O O . VAL A 1 188 ? -15.427 -3.432 11.166 1.00 96.75 188 VAL A O 1
ATOM 1511 N N . LEU A 1 189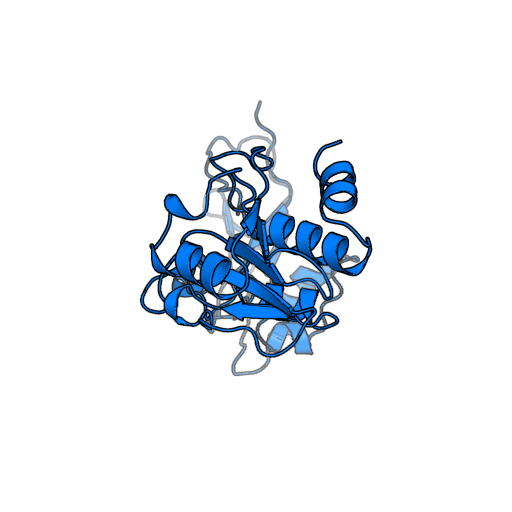 ? -14.954 -1.404 10.340 1.00 96.69 189 LEU A N 1
ATOM 1512 C CA . LEU A 1 189 ? -14.418 -0.887 11.606 1.00 96.69 189 LEU A CA 1
ATOM 1513 C C . LEU A 1 189 ? -15.455 -0.974 12.734 1.00 96.69 189 LEU A C 1
ATOM 1515 O O . LEU A 1 189 ? -15.140 -1.481 13.808 1.00 96.69 189 LEU A O 1
ATOM 1519 N N . ILE A 1 190 ? -16.694 -0.549 12.452 1.00 94.94 190 ILE A N 1
ATOM 1520 C CA . ILE A 1 190 ? -17.811 -0.532 13.413 1.00 94.94 190 ILE A CA 1
ATOM 1521 C C . ILE A 1 190 ? -18.293 -1.950 13.757 1.00 94.94 190 ILE A C 1
ATOM 1523 O O . ILE A 1 190 ? -18.639 -2.236 14.903 1.00 94.94 190 ILE A O 1
ATOM 1527 N N . ALA A 1 191 ? -18.311 -2.860 12.780 1.00 94.25 191 ALA A N 1
ATOM 1528 C CA . ALA A 1 191 ? -18.708 -4.252 12.989 1.00 94.25 191 ALA A CA 1
ATOM 1529 C C . ALA A 1 191 ? -17.745 -5.007 13.919 1.00 94.25 191 ALA A C 1
ATOM 1531 O O . ALA A 1 191 ? -18.141 -5.987 14.543 1.00 94.25 191 ALA A O 1
ATOM 1532 N N . ASN A 1 192 ? -16.501 -4.534 14.038 1.00 95.06 192 ASN A N 1
ATOM 1533 C CA . ASN A 1 192 ? -15.455 -5.130 14.870 1.00 95.06 192 ASN A CA 1
ATOM 1534 C C . ASN A 1 192 ? -15.170 -4.333 16.155 1.00 95.06 192 ASN A C 1
ATOM 1536 O O . ASN A 1 192 ? -14.191 -4.611 16.847 1.00 95.06 192 ASN A O 1
ATOM 1540 N N . GLY A 1 193 ? -16.030 -3.367 16.486 1.00 88.62 193 GLY A N 1
ATOM 1541 C CA . GLY A 1 193 ? -15.977 -2.575 17.711 1.00 88.62 193 GLY A CA 1
ATOM 1542 C C . GLY A 1 193 ? -16.795 -1.287 17.567 1.00 88.62 193 GLY A C 1
ATOM 1543 O O . GLY A 1 193 ? -16.741 -0.648 16.521 1.00 88.62 193 GLY A O 1
ATOM 1544 N N . PRO A 1 194 ? -17.537 -0.841 18.599 1.00 83.00 194 PRO A N 1
ATOM 1545 C CA . PRO A 1 194 ? -18.381 0.356 18.498 1.00 83.00 194 PRO A CA 1
ATOM 1546 C C . PRO A 1 194 ? -17.583 1.657 18.300 1.00 83.00 194 PRO A C 1
ATOM 1548 O O . PRO A 1 194 ? -18.165 2.691 17.977 1.00 83.00 194 PRO A O 1
ATOM 1551 N N . GLN A 1 195 ? -16.267 1.617 18.518 1.00 91.12 195 GLN A N 1
ATOM 1552 C CA . GLN A 1 195 ? -15.340 2.729 18.347 1.00 91.12 195 GLN A CA 1
ATOM 1553 C C . GLN A 1 195 ? -14.117 2.257 17.554 1.00 91.12 195 GLN A C 1
ATOM 1555 O O . GLN A 1 195 ? -13.708 1.100 17.665 1.00 91.12 195 GLN A O 1
ATOM 1560 N N . TYR A 1 196 ? -13.533 3.172 16.784 1.00 95.75 196 TYR A N 1
ATOM 1561 C CA . TYR A 1 196 ? -12.267 2.979 16.087 1.00 95.75 196 TYR A CA 1
ATOM 1562 C C . TYR A 1 196 ? -11.378 4.212 16.257 1.00 95.75 196 TYR A C 1
ATOM 1564 O O . TYR A 1 196 ? -11.876 5.329 16.429 1.00 95.75 196 TYR A O 1
ATOM 1572 N N . LEU A 1 197 ? -10.068 3.999 16.205 1.00 95.88 197 LEU A N 1
ATOM 1573 C CA . LEU A 1 197 ? -9.056 5.048 16.177 1.00 95.88 197 LEU A CA 1
ATOM 1574 C C . LEU A 1 197 ? -8.653 5.321 14.734 1.00 95.88 197 LEU A C 1
ATOM 1576 O O . LEU A 1 197 ? -8.711 4.430 13.887 1.00 95.88 197 LEU A O 1
ATOM 1580 N N . TYR A 1 198 ? -8.268 6.559 14.446 1.00 94.62 198 TYR A N 1
ATOM 1581 C CA . TYR A 1 198 ? -7.723 6.914 13.145 1.00 94.62 198 TYR A CA 1
ATOM 1582 C C . TYR A 1 198 ? -6.684 8.018 13.252 1.00 94.62 198 TYR A C 1
ATOM 1584 O O . TYR A 1 198 ? -6.678 8.782 14.219 1.00 94.62 198 TYR A O 1
ATOM 1592 N N . THR A 1 199 ? -5.822 8.107 12.245 1.00 86.56 199 THR A N 1
ATOM 1593 C CA . THR A 1 199 ? -4.813 9.161 12.130 1.00 86.56 199 THR A CA 1
ATOM 1594 C C . THR A 1 199 ? -5.406 10.380 11.417 1.00 86.56 199 THR A C 1
ATOM 1596 O O . THR A 1 199 ? -5.691 10.290 10.229 1.00 86.56 199 THR A O 1
ATOM 1599 N N . PRO A 1 200 ? -5.599 11.529 12.097 1.00 82.62 200 PRO A N 1
ATOM 1600 C CA . PRO A 1 200 ? -6.168 12.726 11.471 1.00 82.62 200 PRO A CA 1
ATOM 1601 C C . PRO A 1 200 ? -5.118 13.603 10.770 1.00 82.62 200 PRO A C 1
ATOM 1603 O O . PRO A 1 200 ? -5.469 14.585 10.121 1.00 82.62 200 PRO A O 1
ATOM 1606 N N . ASN A 1 201 ? -3.830 13.303 10.953 1.00 82.44 201 ASN A N 1
ATOM 1607 C CA . ASN A 1 201 ? -2.739 14.129 10.451 1.00 82.44 201 ASN A CA 1
ATOM 1608 C C . ASN A 1 201 ? -2.334 13.667 9.054 1.00 82.44 201 ASN A C 1
ATOM 1610 O O . ASN A 1 201 ? -2.009 12.498 8.859 1.00 82.44 201 ASN A O 1
ATOM 1614 N N . GLN A 1 202 ? -2.279 14.603 8.110 1.00 85.62 202 GLN A N 1
ATOM 1615 C CA . GLN A 1 202 ? -1.692 14.356 6.802 1.00 85.62 202 GLN A CA 1
ATOM 1616 C C . GLN A 1 202 ? -0.170 14.198 6.945 1.00 85.62 202 GLN A C 1
ATOM 1618 O O . GLN A 1 202 ? 0.539 15.163 7.228 1.00 85.62 202 GLN A O 1
ATOM 1623 N N . LEU A 1 203 ? 0.327 12.977 6.750 1.00 79.38 203 LEU A N 1
ATOM 1624 C CA . LEU A 1 203 ? 1.755 12.640 6.793 1.00 79.38 203 LEU A CA 1
ATOM 1625 C C . LEU A 1 203 ? 2.400 12.666 5.405 1.00 79.38 203 LEU A C 1
ATOM 1627 O O . LEU A 1 203 ? 3.609 12.862 5.273 1.00 79.38 203 LEU A O 1
ATOM 1631 N N . GLN A 1 204 ? 1.590 12.446 4.372 1.00 73.25 204 GLN A N 1
ATOM 1632 C CA . GLN A 1 204 ? 2.010 12.381 2.983 1.00 73.25 204 GLN A CA 1
ATOM 1633 C C . GLN A 1 204 ? 1.568 13.633 2.206 1.00 73.25 204 GLN A C 1
ATOM 1635 O O . GLN A 1 204 ? 0.421 14.067 2.338 1.00 73.25 204 GLN A O 1
ATOM 1640 N N . PRO A 1 205 ? 2.419 14.191 1.323 1.00 69.19 205 PRO A N 1
ATOM 1641 C CA . PRO A 1 205 ? 1.998 15.203 0.356 1.00 69.19 205 PRO A CA 1
ATOM 1642 C C . PRO A 1 205 ? 0.873 14.693 -0.558 1.00 69.19 205 PRO A C 1
ATOM 1644 O O . PRO A 1 205 ? 0.925 13.568 -1.048 1.00 69.19 205 PRO A O 1
ATOM 1647 N N . SER A 1 206 ? -0.122 15.529 -0.857 1.00 71.75 206 SER A N 1
ATOM 1648 C CA . SER A 1 206 ? -1.299 15.138 -1.658 1.00 71.75 206 SER A CA 1
ATOM 1649 C C . SER A 1 206 ? -0.992 14.738 -3.108 1.00 71.75 206 SER A C 1
ATOM 1651 O O . SER A 1 206 ? -1.835 14.146 -3.772 1.00 71.75 206 SER A O 1
ATOM 1653 N N . ASN A 1 207 ? 0.200 15.062 -3.605 1.00 62.03 207 ASN A N 1
ATOM 1654 C CA . ASN A 1 207 ? 0.678 14.754 -4.951 1.00 62.03 207 ASN A CA 1
ATOM 1655 C C . ASN A 1 207 ? 1.704 13.604 -4.992 1.00 62.03 207 ASN A C 1
ATOM 1657 O O . ASN A 1 207 ? 2.330 13.389 -6.026 1.00 62.03 207 ASN A O 1
ATOM 1661 N N . SER A 1 208 ? 1.918 12.903 -3.877 1.00 58.59 208 SER A N 1
ATOM 1662 C CA . SER A 1 208 ? 2.861 11.785 -3.780 1.00 58.59 208 SER A CA 1
ATOM 1663 C C . SER A 1 208 ? 2.158 10.441 -4.019 1.00 58.59 208 SER A C 1
ATOM 1665 O O . SER A 1 208 ? 1.009 10.258 -3.629 1.00 58.59 208 SER A O 1
ATOM 1667 N N . THR A 1 209 ? 2.872 9.464 -4.584 1.00 61.53 209 THR A N 1
ATOM 1668 C CA . THR A 1 209 ? 2.420 8.067 -4.752 1.00 61.53 209 THR A CA 1
ATOM 1669 C C . THR A 1 209 ? 2.986 7.111 -3.688 1.00 61.53 209 THR A C 1
ATOM 1671 O O . THR A 1 209 ? 2.923 5.891 -3.817 1.00 61.53 209 THR A O 1
ATOM 1674 N N . SER A 1 210 ? 3.539 7.653 -2.600 1.00 68.75 210 SER A N 1
ATOM 1675 C CA . SER A 1 210 ? 4.281 6.904 -1.578 1.00 68.75 210 SER A CA 1
ATOM 1676 C C . SER A 1 210 ? 3.418 6.282 -0.469 1.00 68.75 210 SER A C 1
ATOM 1678 O O . SER A 1 210 ? 3.978 5.819 0.524 1.00 68.75 210 SER A O 1
ATOM 1680 N N . CYS A 1 211 ? 2.084 6.249 -0.595 1.00 74.31 211 CYS A N 1
ATOM 1681 C CA . CYS A 1 211 ? 1.170 5.785 0.464 1.00 74.31 211 CYS A CA 1
ATOM 1682 C C . CYS A 1 211 ? 1.485 4.360 0.962 1.00 74.31 211 CYS A C 1
ATOM 1684 O O . CYS A 1 211 ? 1.394 4.099 2.162 1.00 74.31 211 CYS A O 1
ATOM 1686 N N . GLY A 1 212 ? 1.977 3.471 0.089 1.00 75.50 212 GLY A N 1
ATOM 1687 C CA . GLY A 1 212 ? 2.427 2.124 0.468 1.00 75.50 212 GLY A CA 1
ATOM 1688 C C . GLY A 1 212 ? 3.567 2.108 1.500 1.00 75.50 212 GLY A C 1
ATOM 1689 O O . GLY A 1 212 ? 3.526 1.333 2.454 1.00 75.50 212 GLY A O 1
ATOM 1690 N N . TYR A 1 213 ? 4.541 3.022 1.399 1.00 75.00 213 TYR A N 1
ATOM 1691 C CA . TYR A 1 213 ? 5.638 3.124 2.375 1.00 75.00 213 TYR A CA 1
ATOM 1692 C C . TYR A 1 213 ? 5.146 3.558 3.759 1.00 75.00 213 TYR A C 1
ATOM 1694 O O . TYR A 1 213 ? 5.604 3.034 4.777 1.00 75.00 213 TYR A O 1
ATOM 1702 N N . TYR A 1 214 ? 4.183 4.480 3.802 1.00 82.31 214 TYR A N 1
ATOM 1703 C CA . TYR A 1 214 ? 3.548 4.891 5.053 1.00 82.31 214 TYR A CA 1
ATOM 1704 C C . TYR A 1 214 ? 2.756 3.738 5.679 1.00 82.31 214 TYR A C 1
ATOM 1706 O O . TYR A 1 214 ? 2.843 3.539 6.889 1.00 82.31 214 TYR A O 1
ATOM 1714 N N . CYS A 1 215 ? 2.061 2.932 4.867 1.00 86.50 215 CYS A N 1
ATOM 1715 C CA . CYS A 1 215 ? 1.369 1.729 5.334 1.00 86.50 215 CYS A CA 1
ATOM 1716 C C . CYS A 1 215 ? 2.341 0.725 5.974 1.00 86.50 215 CYS A C 1
ATOM 1718 O O . CYS A 1 215 ? 2.079 0.236 7.073 1.00 86.50 215 CYS A O 1
ATOM 1720 N N . ILE A 1 216 ? 3.492 0.470 5.338 1.00 82.00 216 ILE A N 1
ATOM 1721 C CA . ILE A 1 216 ? 4.542 -0.401 5.895 1.00 82.00 216 ILE A CA 1
ATOM 1722 C C . ILE A 1 216 ? 5.036 0.132 7.241 1.00 82.00 216 ILE A C 1
ATOM 1724 O O . ILE A 1 216 ? 5.143 -0.623 8.210 1.00 82.00 216 ILE A O 1
ATOM 1728 N N . HIS A 1 217 ? 5.347 1.428 7.316 1.00 84.31 217 HIS A N 1
ATOM 1729 C CA . HIS A 1 217 ? 5.880 2.033 8.533 1.00 84.31 217 HIS A CA 1
ATOM 1730 C C . HIS A 1 217 ? 4.857 2.036 9.683 1.00 84.31 217 HIS A C 1
ATOM 1732 O O . HIS A 1 217 ? 5.221 1.767 10.832 1.00 84.31 217 HIS A O 1
ATOM 1738 N N . PHE A 1 218 ? 3.577 2.270 9.376 1.00 88.06 218 PHE A N 1
ATOM 1739 C CA . PHE A 1 218 ? 2.482 2.164 10.339 1.00 88.06 218 PHE A CA 1
ATOM 1740 C C . PHE A 1 218 ? 2.345 0.728 10.862 1.00 88.06 218 PHE A C 1
ATOM 1742 O O . PHE A 1 218 ? 2.391 0.511 12.069 1.00 88.06 218 PHE A O 1
ATOM 1749 N N . ILE A 1 219 ? 2.285 -0.269 9.972 1.00 92.00 219 ILE A N 1
ATOM 1750 C CA . ILE A 1 219 ? 2.145 -1.683 10.353 1.00 92.00 219 ILE A CA 1
ATOM 1751 C C . ILE A 1 219 ? 3.303 -2.153 11.232 1.00 92.00 219 ILE A C 1
ATOM 1753 O O . ILE A 1 219 ? 3.071 -2.750 12.283 1.00 92.00 219 ILE A O 1
ATOM 1757 N N . ARG A 1 220 ? 4.548 -1.854 10.844 1.00 88.25 220 ARG A N 1
ATOM 1758 C CA . ARG A 1 220 ? 5.727 -2.196 11.655 1.00 88.25 220 ARG A CA 1
ATOM 1759 C C . ARG A 1 220 ? 5.657 -1.575 13.045 1.00 88.25 220 ARG A C 1
ATOM 1761 O O . ARG A 1 220 ? 6.064 -2.208 14.015 1.00 88.25 220 ARG A O 1
ATOM 1768 N N . SER A 1 221 ? 5.127 -0.359 13.144 1.00 87.12 221 SER A N 1
ATOM 1769 C CA . SER A 1 221 ? 4.905 0.307 14.424 1.00 87.12 221 SER A CA 1
ATOM 1770 C C . SER A 1 221 ? 3.824 -0.402 15.250 1.00 87.12 221 SER A C 1
ATOM 1772 O O . SER A 1 221 ? 4.080 -0.691 16.414 1.00 87.12 221 SER A O 1
ATOM 1774 N N . CYS A 1 222 ? 2.679 -0.775 14.667 1.00 91.44 222 CYS A N 1
ATOM 1775 C CA . CYS A 1 222 ? 1.619 -1.513 15.375 1.00 91.44 222 CYS A CA 1
ATOM 1776 C C . CYS A 1 222 ? 2.106 -2.836 15.983 1.00 91.44 222 CYS A C 1
ATOM 1778 O O . CYS A 1 222 ? 1.703 -3.192 17.080 1.00 91.44 222 CYS A O 1
ATOM 1780 N N . TYR A 1 223 ? 2.992 -3.565 15.297 1.00 90.19 223 TYR A N 1
ATOM 1781 C CA . TYR A 1 223 ? 3.544 -4.821 15.825 1.00 90.19 223 TYR A CA 1
ATOM 1782 C C . TYR A 1 223 ? 4.750 -4.635 16.752 1.00 90.19 223 TYR A C 1
ATOM 1784 O O . TYR A 1 223 ? 5.206 -5.598 17.368 1.00 90.19 223 TYR A O 1
ATOM 1792 N N . ARG A 1 224 ? 5.287 -3.416 16.852 1.00 89.44 224 ARG A N 1
ATOM 1793 C CA . ARG A 1 224 ? 6.416 -3.086 17.729 1.00 89.44 224 ARG A CA 1
ATOM 1794 C C . ARG A 1 224 ? 5.978 -2.448 19.045 1.00 89.44 224 ARG A C 1
ATOM 1796 O O . ARG A 1 224 ? 6.683 -2.602 20.040 1.00 89.44 224 ARG A O 1
ATOM 1803 N N . TYR A 1 225 ? 4.877 -1.706 19.038 1.00 87.06 225 TYR A N 1
ATOM 1804 C CA . TYR A 1 225 ? 4.405 -0.916 20.170 1.00 87.06 225 TYR A CA 1
ATOM 1805 C C . TYR A 1 225 ? 3.050 -1.417 20.666 1.00 87.06 225 TYR A C 1
ATOM 1807 O O . TYR A 1 225 ? 2.260 -1.958 19.903 1.00 87.06 225 TYR A O 1
ATOM 1815 N N . GLU A 1 226 ? 2.783 -1.232 21.957 1.00 79.56 226 GLU A N 1
ATOM 1816 C CA . GLU A 1 226 ? 1.587 -1.787 22.605 1.00 79.56 226 GLU A CA 1
ATOM 1817 C C . GLU A 1 226 ? 0.323 -0.945 22.383 1.00 79.56 226 GLU A C 1
ATOM 1819 O O . GLU A 1 226 ? -0.783 -1.454 22.553 1.00 79.56 226 GLU A O 1
ATOM 1824 N N . SER A 1 227 ? 0.461 0.339 22.030 1.00 88.25 227 SER A N 1
ATOM 1825 C CA . SER A 1 227 ? -0.670 1.261 21.912 1.00 88.25 227 SER A CA 1
ATOM 1826 C C . SER A 1 227 ? -0.627 2.107 20.639 1.00 88.25 227 SER A C 1
ATOM 1828 O O . SER A 1 227 ? 0.438 2.544 20.196 1.00 88.25 227 SER A O 1
ATOM 1830 N N . PHE A 1 228 ? -1.810 2.419 20.099 1.00 88.75 228 PHE A N 1
ATOM 1831 C CA . PHE A 1 228 ? -1.971 3.367 18.993 1.00 88.75 228 PHE A CA 1
ATOM 1832 C C . PHE A 1 228 ? -1.327 4.727 19.294 1.00 88.75 228 PHE A C 1
ATOM 1834 O O . PHE A 1 228 ? -0.753 5.356 18.412 1.00 88.75 228 PHE A O 1
ATOM 1841 N N . GLU A 1 229 ? -1.388 5.192 20.545 1.00 88.62 229 GLU A N 1
ATOM 1842 C CA . GLU A 1 229 ? -0.784 6.467 20.936 1.00 88.62 229 GLU A CA 1
ATOM 1843 C C . GLU A 1 229 ? 0.741 6.449 20.756 1.00 88.62 229 GLU A C 1
ATOM 1845 O O . GLU A 1 229 ? 1.318 7.410 20.246 1.00 88.62 229 GLU A O 1
ATOM 1850 N N . ASP A 1 230 ? 1.398 5.345 21.114 1.00 87.38 230 ASP A N 1
ATOM 1851 C CA . ASP A 1 230 ? 2.845 5.201 20.947 1.00 87.38 230 ASP A CA 1
ATOM 1852 C C . ASP A 1 230 ? 3.235 5.051 19.477 1.00 87.38 230 ASP A C 1
ATOM 1854 O O . ASP A 1 230 ? 4.220 5.650 19.043 1.00 87.38 230 ASP A O 1
ATOM 1858 N N . VAL A 1 231 ? 2.418 4.350 18.684 1.00 86.69 231 VAL A N 1
ATOM 1859 C CA . VAL A 1 231 ? 2.550 4.318 17.219 1.00 86.69 231 VAL A CA 1
ATOM 1860 C C . VAL A 1 231 ? 2.496 5.738 16.645 1.00 86.69 231 VAL A C 1
ATOM 1862 O O . VAL A 1 231 ? 3.358 6.131 15.856 1.00 86.69 231 VAL A O 1
ATOM 1865 N N . MET A 1 232 ? 1.533 6.547 17.091 1.00 84.62 232 MET A N 1
ATOM 1866 C CA . MET A 1 232 ? 1.364 7.919 16.617 1.00 84.62 232 MET A CA 1
ATOM 1867 C C . MET A 1 232 ? 2.527 8.841 16.998 1.00 84.62 232 MET A C 1
ATOM 1869 O O . MET A 1 232 ? 2.915 9.665 16.171 1.00 84.62 232 MET A O 1
ATOM 1873 N N . LYS A 1 233 ? 3.131 8.681 18.184 1.00 83.06 233 LYS A N 1
ATOM 1874 C CA . LYS A 1 233 ? 4.325 9.450 18.603 1.00 83.06 233 LYS A CA 1
ATOM 1875 C C . LYS A 1 233 ? 5.538 9.215 17.701 1.00 83.06 233 LYS A C 1
ATOM 1877 O O . LYS A 1 233 ? 6.389 10.088 17.584 1.00 83.06 233 LYS A O 1
ATOM 1882 N N . ILE A 1 234 ? 5.641 8.037 17.087 1.00 78.50 234 ILE A N 1
ATOM 1883 C CA . ILE A 1 234 ? 6.743 7.697 16.177 1.00 78.50 234 ILE A CA 1
ATOM 1884 C C . ILE A 1 234 ? 6.472 8.197 14.754 1.00 78.50 234 ILE A C 1
ATOM 1886 O O . ILE A 1 234 ? 7.400 8.565 14.036 1.00 78.50 234 ILE A O 1
ATOM 1890 N N . LEU A 1 235 ? 5.206 8.210 14.337 1.00 71.38 235 LEU A N 1
ATOM 1891 C CA . LEU A 1 235 ? 4.794 8.623 12.994 1.00 71.38 235 LEU A CA 1
ATOM 1892 C C . LEU A 1 235 ? 4.679 10.139 12.822 1.00 71.38 235 LEU A C 1
ATOM 1894 O O . LEU A 1 235 ? 4.860 10.639 11.713 1.00 71.38 235 LEU A O 1
ATOM 1898 N N . VAL A 1 236 ? 4.350 10.848 13.901 1.00 68.94 236 VAL A N 1
ATOM 1899 C CA . VAL A 1 236 ? 4.204 12.305 13.955 1.00 68.94 236 VAL A CA 1
ATOM 1900 C C . VAL A 1 236 ? 5.236 12.838 14.961 1.00 68.94 236 VAL A C 1
ATOM 1902 O O . VAL A 1 236 ? 4.888 13.014 16.130 1.00 68.94 236 VAL A O 1
ATOM 1905 N N . PRO A 1 237 ? 6.508 13.016 14.558 1.00 52.06 237 PRO A N 1
ATOM 1906 C CA . PRO A 1 237 ? 7.521 13.616 15.424 1.00 52.06 237 PRO A CA 1
ATOM 1907 C C . PRO A 1 237 ? 7.244 15.094 15.734 1.00 52.06 237 PRO A C 1
ATOM 1909 O O . PRO A 1 237 ? 6.606 15.782 14.901 1.00 52.06 237 PRO A O 1
#

Radius of gyration: 22.07 Å; chains: 1; bounding box: 49×44×57 Å

Sequence (237 aa):
MGEVPSQLIVFLVSSAAYEGDYKRSPYHFPAFDCNFIALYVDGQSYPAKPLQPNFLGHNVVEAHRSLTAIRKDVDISLSDYTGGKCYYTDVWKVSEDFTDRRIQECVVTMNNLELEDILGEYPVKVLCADELPACIERRPQSFVVNSDPCSDVGSHWLVFHFPEIGPSEFFDSLGEKPEKYQRRLKNVLIANGPQYLYTPNQLQPSNSTSCGYYCIHFIRSCYRYESFEDVMKILVP

Organism: Mytilus galloprovincialis (NCBI:txid29158)

Secondary structure (DSSP, 8-state):
-PPPPSEEEE----HHHHTT-TTS-TT-B--TT---EEEEETTEEEEEEEE--BTTTTB-HHHHHHHHHH-TT----HHHHHTTB--EEEE----S-----------PPP-HHHHHHHHTTSSEEEE-TTTS-SS--SSSEEEEEESS-TTS----EEEEEE-SSSSEEEE-TT---GGGS-HHHHHHHHHT-S-EEE--S--S-TT--THHHHHHHHHHHHHH-SSHHHHHHHH--

InterPro domains:
  IPR038765 Papain-like cysteine peptidase superfamily [SSF54001] (145-226)

Foldseek 3Di:
DDDDDQKDKDAAADPLQLLQQQVGHRQQGAPPQQQWDFDADPNQTPVNDTHGAGLVVLRCVVQVCQVCVVDVPPPADSVNCSVRNPMGMGGDPDPDDDPDDDPDPCQGAGHQVVLCVLCVVDQEHEEEPVPDDLEDPDPQHKYFYFLHHSVDSGDATKMWTDHPDDAIEIEWLQQDDNVVGDPSSVNSRCSHDVDYHYRNDNNDDPPHSCRSVVNSLLRVLSVVDDDPVSSVVVSPD